Protein AF-A0A7S0ZNJ8-F1 (afdb_monomer_lite)

Foldseek 3Di:
DDDDDDDDDDDDPDDDPDDDDDDDDDDDPDDDDDDVPCPLVVQQADKDFPPDAGDPSFREWADDPDPDPGITGGGHQCVQQVGPPQQNHQDPVNRYRHHAPAPQAPGAPHNQAGPHGHPQWDQDPVVSHTHRPPPVVCVVVVVVVVVVVVVVVVVVVVVVPDDDPDPVVVVVVVVVVVVPQQFDPPDPPRHGDPPCVVVDDDDDDDVPVGPPPVVVVVVVVVVVVVVVVVVVVVVVVCCVVVVD

Organism: Noctiluca scintillans (NCBI:txid2966)

Radius of gyration: 33.63 Å; chains: 1; bounding box: 65×49×94 Å

Sequence (244 aa):
MQHRFGCTLLTVLVCPARGLPAVEGLHLVLPSPPIEGGHYDALCRTQVDAGTTCPESCPFLRPVEGDEPCKFRCGAREECHNGSYGYQVPDHKHSRCKKCKIEGCVECRHDNVCLRCEETLHWNADANECQFGNLTWWYPVYAALILGGTLVGLWYCGLQCRPTTNAEVLHNAMVHRLRMKLRNHIRNGHEWYPLTFLCWPFQDESRILIGGPGMLLHFKFQVAALIWTVCAVAGWTLVTTFGA

pLDDT: mean 79.71, std 19.15, range [30.92, 98.06]

Secondary structure (DSSP, 8-state):
-------------PPP-PPPP--------PPPPP-TTTHHHHHTTSEEETTPPPPTTSBEEEEPSSS-TTEEEEE-HHHHHT-GGG--EEETTTTEEE--SSTTEEEEEETTEEEEE-TTEEEETTTTEEEETTGGGHHHHHHHHHHHHHHHHHHHHHHHT---S-HHHHHHHHHHHHHHS-B-SSSTT-PBPPGGGGG---S-S----TTHHHHHHHHHHHHHHHHHHHHHHHHHHHHHHH--

Structure (mmCIF, N/CA/C/O backbone):
data_AF-A0A7S0ZNJ8-F1
#
_entry.id   AF-A0A7S0ZNJ8-F1
#
loop_
_atom_site.group_PDB
_atom_site.id
_atom_site.type_symbol
_atom_site.label_atom_id
_atom_site.label_alt_id
_atom_site.label_comp_id
_atom_site.label_asym_id
_atom_site.label_entity_id
_atom_site.label_seq_id
_atom_site.pdbx_PDB_ins_code
_atom_site.Cartn_x
_atom_site.Cartn_y
_atom_site.Cartn_z
_atom_site.occupancy
_atom_site.B_iso_or_equiv
_atom_site.auth_seq_id
_atom_site.auth_comp_id
_atom_site.auth_asym_id
_atom_site.auth_atom_id
_atom_site.pdbx_PDB_model_num
ATOM 1 N N . MET A 1 1 ? 5.807 -12.986 28.722 1.00 38.47 1 MET A N 1
ATOM 2 C CA . MET A 1 1 ? 5.841 -13.935 27.589 1.00 38.47 1 MET A CA 1
ATOM 3 C C . MET A 1 1 ? 6.204 -13.150 26.341 1.00 38.47 1 MET A C 1
ATOM 5 O O . MET A 1 1 ? 5.457 -12.267 25.948 1.00 38.47 1 MET A O 1
ATOM 9 N N . GLN A 1 2 ? 7.418 -13.370 25.838 1.00 36.25 2 GLN A N 1
ATOM 10 C CA . GLN A 1 2 ? 8.002 -12.687 24.683 1.00 36.25 2 GLN A CA 1
ATOM 11 C C . GLN A 1 2 ? 7.482 -13.331 23.392 1.00 36.25 2 GLN A C 1
ATOM 13 O O . GLN A 1 2 ? 7.669 -14.529 23.204 1.00 36.25 2 GLN A O 1
ATOM 18 N N . HIS A 1 3 ? 6.891 -12.548 22.492 1.00 34.62 3 HIS A N 1
ATOM 19 C CA . HIS A 1 3 ? 6.633 -12.980 21.119 1.00 34.62 3 HIS A CA 1
ATOM 20 C C . HIS A 1 3 ? 7.627 -12.290 20.186 1.00 34.62 3 HIS A C 1
ATOM 22 O O . HIS A 1 3 ? 7.506 -11.105 19.888 1.00 34.62 3 HIS A O 1
ATOM 28 N N . ARG A 1 4 ? 8.635 -13.051 19.745 1.00 36.78 4 ARG A N 1
ATOM 29 C CA . ARG A 1 4 ? 9.412 -12.747 18.542 1.00 36.78 4 ARG A CA 1
ATOM 30 C C . ARG A 1 4 ? 8.597 -13.237 17.346 1.00 36.78 4 ARG A C 1
ATOM 32 O O . ARG A 1 4 ? 8.361 -14.435 17.231 1.00 36.78 4 ARG A O 1
ATOM 39 N N . PHE A 1 5 ? 8.190 -12.328 16.468 1.00 36.28 5 PHE A N 1
ATOM 40 C CA . PHE A 1 5 ? 7.760 -12.670 15.117 1.00 36.28 5 PHE A CA 1
ATOM 41 C C . PHE A 1 5 ? 8.953 -12.470 14.189 1.00 36.28 5 PHE A C 1
ATOM 43 O O . PHE A 1 5 ? 9.445 -11.358 14.027 1.00 36.28 5 PHE A O 1
ATOM 50 N N . GLY A 1 6 ? 9.437 -13.567 13.619 1.00 38.16 6 GLY A N 1
ATOM 51 C CA . GLY A 1 6 ? 10.405 -13.560 12.537 1.00 38.16 6 GLY A CA 1
ATOM 52 C C . GLY A 1 6 ? 10.004 -14.633 11.539 1.00 38.16 6 GLY A C 1
ATOM 53 O O . GLY A 1 6 ? 9.982 -15.804 11.900 1.00 38.16 6 GLY A O 1
ATOM 54 N N . CYS A 1 7 ? 9.653 -14.216 10.325 1.00 30.92 7 CYS A N 1
ATOM 55 C CA . CYS A 1 7 ? 9.740 -14.996 9.091 1.00 30.92 7 CYS A CA 1
ATOM 56 C C . CYS A 1 7 ? 9.374 -14.067 7.929 1.00 30.92 7 CYS A C 1
ATOM 58 O O . CYS A 1 7 ? 8.215 -13.971 7.537 1.00 30.92 7 CYS A O 1
ATOM 60 N N . THR A 1 8 ? 10.373 -13.373 7.389 1.00 39.81 8 THR A N 1
ATOM 61 C CA . THR A 1 8 ? 10.279 -12.759 6.063 1.00 39.81 8 THR A CA 1
ATOM 62 C C . THR A 1 8 ? 11.085 -13.653 5.133 1.00 39.81 8 THR A C 1
ATOM 64 O O . THR A 1 8 ? 12.314 -13.668 5.184 1.00 39.81 8 THR A O 1
ATOM 67 N N . LEU A 1 9 ? 10.384 -14.477 4.355 1.00 37.72 9 LEU A N 1
ATOM 68 C CA . LEU A 1 9 ? 10.977 -15.311 3.316 1.00 37.72 9 LEU A CA 1
ATOM 69 C C . LEU A 1 9 ? 11.371 -14.385 2.156 1.00 37.72 9 LEU A C 1
ATOM 71 O O . LEU A 1 9 ? 10.510 -13.862 1.452 1.00 37.72 9 LEU A O 1
ATOM 75 N N . LEU A 1 10 ? 12.670 -14.137 1.994 1.00 36.56 10 LEU A N 1
ATOM 76 C CA . LEU A 1 10 ? 13.216 -13.413 0.852 1.00 36.56 10 LEU A CA 1
ATOM 77 C C . LEU A 1 10 ? 13.445 -14.425 -0.279 1.00 36.56 10 LEU A C 1
ATOM 79 O O . LEU A 1 10 ? 14.428 -15.166 -0.277 1.00 36.56 10 LEU A O 1
ATOM 83 N N . THR A 1 11 ? 12.515 -14.503 -1.227 1.00 38.19 11 THR A N 1
ATOM 84 C CA . THR A 1 11 ? 12.644 -15.370 -2.403 1.00 38.19 11 THR A CA 1
ATOM 85 C C . THR A 1 11 ? 13.586 -14.709 -3.410 1.00 38.19 11 THR A C 1
ATOM 87 O O . THR A 1 11 ? 13.171 -13.906 -4.242 1.00 38.19 11 THR A O 1
ATOM 90 N N . VAL A 1 12 ? 14.879 -15.020 -3.324 1.00 40.66 12 VAL A N 1
ATOM 91 C CA . VAL A 1 12 ? 15.858 -14.679 -4.363 1.00 40.66 12 VAL A CA 1
ATOM 92 C C . VAL A 1 12 ? 15.660 -15.653 -5.525 1.00 40.66 12 VAL A C 1
ATOM 94 O O . VAL A 1 12 ? 15.923 -16.847 -5.392 1.00 40.66 12 VAL A O 1
ATOM 97 N N . LEU A 1 13 ? 15.188 -15.154 -6.668 1.00 38.47 13 LEU A N 1
ATOM 98 C CA . LEU A 1 13 ? 15.164 -15.899 -7.929 1.00 38.47 13 LEU A CA 1
ATOM 99 C C . LEU A 1 13 ? 16.603 -16.085 -8.428 1.00 38.47 13 LEU A C 1
ATOM 101 O O . LEU A 1 13 ? 17.149 -15.255 -9.153 1.00 38.47 13 LEU A O 1
ATOM 105 N N . VAL A 1 14 ? 17.232 -17.178 -8.004 1.00 43.41 14 VAL A N 1
ATOM 106 C CA . VAL A 1 14 ? 18.487 -17.674 -8.574 1.00 43.41 14 VAL A CA 1
ATOM 107 C C . VAL A 1 14 ? 18.134 -18.474 -9.823 1.00 43.41 14 VAL A C 1
ATOM 109 O O . VAL A 1 14 ? 17.451 -19.493 -9.739 1.00 43.41 14 VAL A O 1
ATOM 112 N N . CYS A 1 15 ? 18.584 -18.012 -10.990 1.00 42.81 15 CYS A N 1
ATOM 113 C CA . CYS A 1 15 ? 18.464 -18.776 -12.226 1.00 42.81 15 CYS A CA 1
ATOM 114 C C . CYS A 1 15 ? 19.391 -20.003 -12.120 1.00 42.81 15 CYS A C 1
ATOM 116 O O . CYS A 1 15 ? 20.596 -19.819 -11.921 1.00 42.81 15 CYS A O 1
ATOM 118 N N . PRO A 1 16 ? 18.884 -21.246 -12.199 1.00 44.38 16 PRO A N 1
ATOM 119 C CA . PRO A 1 16 ? 19.744 -22.415 -12.160 1.00 44.38 16 PRO A CA 1
ATOM 120 C C . PRO A 1 16 ? 20.579 -22.441 -13.441 1.00 44.38 16 PRO A C 1
ATOM 122 O O . PRO A 1 16 ? 20.036 -22.530 -14.542 1.00 44.38 16 PRO A O 1
ATOM 125 N N . ALA A 1 17 ? 21.902 -22.379 -13.297 1.00 44.50 17 ALA A N 1
ATOM 126 C CA . ALA A 1 17 ? 22.835 -22.683 -14.372 1.00 44.50 17 ALA A CA 1
ATOM 127 C C . ALA A 1 17 ? 22.648 -24.158 -14.773 1.00 44.50 17 ALA A C 1
ATOM 129 O O . ALA A 1 17 ? 23.269 -25.058 -14.208 1.00 44.50 17 ALA A O 1
ATOM 130 N N . ARG A 1 18 ? 21.723 -24.427 -15.699 1.00 42.72 18 ARG A N 1
ATOM 131 C CA . ARG A 1 18 ? 21.595 -25.742 -16.329 1.00 42.72 18 ARG A CA 1
ATOM 132 C C . ARG A 1 18 ? 22.797 -25.930 -17.242 1.00 42.72 18 ARG A C 1
ATOM 134 O O . ARG A 1 18 ? 22.998 -25.153 -18.171 1.00 42.72 18 ARG A O 1
ATOM 141 N N . GLY A 1 19 ? 23.588 -26.959 -16.945 1.00 48.44 19 GLY A N 1
ATOM 142 C CA . GLY A 1 19 ? 24.640 -27.444 -17.826 1.00 48.44 19 GLY A CA 1
ATOM 143 C C . GLY A 1 19 ? 24.075 -27.697 -19.220 1.00 48.44 19 GLY A C 1
ATOM 144 O O . GLY A 1 19 ? 23.079 -28.402 -19.376 1.00 48.44 19 GLY A O 1
ATOM 145 N N . LEU A 1 20 ? 24.708 -27.063 -20.203 1.00 45.59 20 LEU A N 1
ATOM 146 C CA . LEU A 1 20 ? 24.448 -27.224 -21.625 1.00 45.59 20 LEU A CA 1
ATOM 147 C C . LEU A 1 20 ? 24.654 -28.696 -22.022 1.00 45.59 20 LEU A C 1
ATOM 149 O O . LEU A 1 20 ? 25.767 -29.202 -21.857 1.00 45.59 20 LEU A O 1
ATOM 153 N N . PRO A 1 21 ? 23.647 -29.397 -22.570 1.00 46.69 21 PRO A N 1
ATOM 154 C CA . PRO A 1 21 ? 23.928 -30.537 -23.423 1.00 46.69 21 PRO A CA 1
ATOM 155 C C . PRO A 1 21 ? 24.572 -30.021 -24.716 1.00 46.69 21 PRO A C 1
ATOM 157 O O . PRO A 1 21 ? 24.103 -29.054 -25.315 1.00 46.69 21 PRO A O 1
ATOM 160 N N . ALA A 1 22 ? 25.662 -30.660 -25.139 1.00 48.19 22 ALA A N 1
ATOM 161 C CA . ALA A 1 22 ? 26.231 -30.463 -26.463 1.00 48.19 22 ALA A CA 1
ATOM 162 C C . ALA A 1 22 ? 25.183 -30.870 -27.511 1.00 48.19 22 ALA A C 1
ATOM 164 O O . ALA A 1 22 ? 24.829 -32.043 -27.611 1.00 48.19 22 ALA A O 1
ATOM 165 N N . VAL A 1 23 ? 24.655 -29.894 -28.251 1.00 45.16 23 VAL A N 1
ATOM 166 C CA . VAL A 1 23 ? 23.758 -30.132 -29.385 1.00 45.16 23 VAL A CA 1
ATOM 167 C C . VAL A 1 23 ? 24.582 -30.007 -30.662 1.00 45.16 23 VAL A C 1
ATOM 169 O O . VAL A 1 23 ? 24.842 -28.912 -31.154 1.00 45.16 23 VAL A O 1
ATOM 172 N N . GLU A 1 24 ? 25.006 -31.156 -31.186 1.00 48.16 24 GLU A N 1
ATOM 173 C CA . GLU A 1 24 ? 25.314 -31.327 -32.605 1.00 48.16 24 GLU A CA 1
ATOM 174 C C . GLU A 1 24 ? 23.988 -31.326 -33.378 1.00 48.16 24 GLU A C 1
ATOM 176 O O . GLU A 1 24 ? 23.120 -32.163 -33.137 1.00 48.16 24 GLU A O 1
ATOM 181 N N . GLY A 1 25 ? 23.798 -30.367 -34.285 1.00 42.81 25 GLY A N 1
ATOM 182 C CA . GLY A 1 25 ? 22.558 -30.275 -35.062 1.00 42.81 25 GLY A CA 1
ATOM 183 C C . GLY A 1 25 ? 22.376 -28.940 -35.768 1.00 42.81 25 GLY A C 1
ATOM 184 O O . GLY A 1 25 ? 21.401 -28.231 -35.541 1.00 42.81 25 GLY A O 1
ATOM 185 N N . LEU A 1 26 ? 23.344 -28.583 -36.607 1.00 43.94 26 LEU A N 1
ATOM 186 C CA . LEU A 1 26 ? 23.339 -27.396 -37.453 1.00 43.94 26 LEU A CA 1
ATOM 187 C C . LEU A 1 26 ? 22.275 -27.532 -38.565 1.00 43.94 26 LEU A C 1
ATOM 189 O O . LEU A 1 26 ? 22.527 -28.170 -39.584 1.00 43.94 26 LEU A O 1
ATOM 193 N N . HIS A 1 27 ? 21.107 -26.902 -38.410 1.00 43.09 27 HIS A N 1
ATOM 194 C CA . HIS A 1 27 ? 20.223 -26.597 -39.541 1.00 43.09 27 HIS A CA 1
ATOM 195 C C . HIS A 1 27 ? 20.489 -25.165 -40.019 1.00 43.09 27 HIS A C 1
ATOM 197 O O . HIS A 1 27 ? 19.941 -24.194 -39.502 1.00 43.09 27 HIS A O 1
ATOM 203 N N . LEU A 1 28 ? 21.365 -25.054 -41.019 1.00 38.06 28 LEU A N 1
ATOM 204 C CA . LEU A 1 28 ? 21.586 -23.842 -41.805 1.00 38.06 28 LEU A CA 1
ATOM 205 C C . LEU A 1 28 ? 20.319 -23.524 -42.611 1.00 38.06 28 LEU A C 1
ATOM 207 O O . LEU A 1 28 ? 20.069 -24.118 -43.659 1.00 38.06 28 LEU A O 1
ATOM 211 N N . VAL A 1 29 ? 19.525 -22.570 -42.129 1.00 54.00 29 VAL A N 1
ATOM 212 C CA . VAL A 1 29 ? 18.560 -21.853 -42.967 1.00 54.00 29 VAL A CA 1
ATOM 213 C C . VAL A 1 29 ? 19.355 -20.829 -43.775 1.00 54.00 29 VAL A C 1
ATOM 215 O O . VAL A 1 29 ? 19.955 -19.913 -43.215 1.00 54.00 29 VAL A O 1
ATOM 218 N N . LEU A 1 30 ? 19.410 -21.025 -45.092 1.00 48.91 30 LEU A N 1
ATOM 219 C CA . LEU A 1 30 ? 20.070 -20.114 -46.024 1.00 48.91 30 LEU A CA 1
ATOM 220 C C . LEU A 1 30 ? 19.342 -18.756 -46.052 1.00 48.91 30 LEU A C 1
ATOM 222 O O . LEU A 1 30 ? 18.120 -18.738 -46.221 1.00 48.91 30 LEU A O 1
ATOM 226 N N . PRO A 1 31 ? 20.056 -17.623 -45.930 1.00 52.41 31 PRO A N 1
ATOM 227 C CA . PRO A 1 31 ? 19.460 -16.306 -46.094 1.00 52.41 31 PRO A CA 1
ATOM 228 C C . PRO A 1 31 ? 19.181 -15.994 -47.574 1.00 52.41 31 PRO A C 1
ATOM 230 O O . PRO A 1 31 ? 19.972 -16.302 -48.465 1.00 52.41 31 PRO A O 1
ATOM 233 N N . SER A 1 32 ? 18.039 -15.352 -47.814 1.00 58.09 32 SER A N 1
ATOM 234 C CA . SER A 1 32 ? 17.651 -14.692 -49.067 1.00 58.09 32 SER A CA 1
ATOM 235 C C . SER A 1 32 ? 18.607 -13.538 -49.438 1.00 58.09 32 SER A C 1
ATOM 237 O O . SER A 1 32 ? 19.259 -12.990 -48.546 1.00 58.09 32 SER A O 1
ATOM 239 N N . PRO A 1 33 ? 18.689 -13.141 -50.727 1.00 51.28 33 PRO A N 1
ATOM 240 C CA . PRO A 1 33 ? 19.690 -12.192 -51.230 1.00 51.28 33 PRO A CA 1
ATOM 241 C C . PRO A 1 33 ? 19.595 -10.779 -50.613 1.00 51.28 33 PRO A C 1
ATOM 243 O O . PRO A 1 33 ? 18.526 -10.376 -50.147 1.00 51.28 33 PRO A O 1
ATOM 246 N N . PRO A 1 34 ? 20.708 -10.016 -50.621 1.00 46.16 34 PRO A N 1
ATOM 247 C CA . PRO A 1 34 ? 20.842 -8.768 -49.881 1.00 46.16 34 PRO A CA 1
ATOM 248 C C . PRO A 1 34 ? 20.162 -7.598 -50.600 1.00 46.16 34 PRO A C 1
ATOM 250 O O . PRO A 1 34 ? 20.427 -7.319 -51.766 1.00 46.16 34 PRO A O 1
ATOM 253 N N . ILE A 1 35 ? 19.327 -6.873 -49.858 1.00 49.62 35 ILE A N 1
ATOM 254 C CA . ILE A 1 35 ? 18.945 -5.496 -50.173 1.00 49.62 35 ILE A CA 1
ATOM 255 C C . ILE A 1 35 ? 19.998 -4.616 -49.491 1.00 49.62 35 ILE A C 1
ATOM 257 O O . ILE A 1 35 ? 20.054 -4.548 -48.258 1.00 49.62 35 ILE A O 1
ATOM 261 N N . GLU A 1 36 ? 20.885 -4.013 -50.283 1.00 49.12 36 GLU A N 1
ATOM 262 C CA . GLU A 1 36 ? 21.932 -3.102 -49.809 1.00 49.12 36 GLU A CA 1
ATOM 263 C C . GLU A 1 36 ? 21.283 -1.918 -49.073 1.00 49.12 36 GLU A C 1
ATOM 265 O O . GLU A 1 36 ? 20.568 -1.110 -49.658 1.00 49.12 36 GLU A O 1
ATOM 270 N N . GLY A 1 37 ? 21.468 -1.884 -47.751 1.00 51.22 37 GLY A N 1
ATOM 271 C CA . GLY A 1 37 ? 20.834 -0.936 -46.827 1.00 51.22 37 GLY A CA 1
ATOM 272 C C . GLY A 1 37 ? 19.974 -1.586 -45.734 1.00 51.22 37 GLY A C 1
ATOM 273 O O . GLY A 1 37 ? 19.748 -0.958 -44.708 1.00 51.22 37 GLY A O 1
ATOM 274 N N . GLY A 1 38 ? 19.550 -2.848 -45.901 1.00 54.16 38 GLY A N 1
ATOM 275 C CA . GLY A 1 38 ? 18.671 -3.563 -44.955 1.00 54.16 38 GLY A CA 1
ATOM 276 C C . GLY A 1 38 ? 19.321 -4.715 -44.175 1.00 54.16 38 GLY A C 1
ATOM 277 O O . GLY A 1 38 ? 18.666 -5.340 -43.343 1.00 54.16 38 GLY A O 1
ATOM 278 N N . HIS A 1 39 ? 20.595 -5.035 -44.433 1.00 55.94 39 HIS A N 1
ATOM 279 C CA . HIS A 1 39 ? 21.224 -6.231 -43.858 1.00 55.94 39 HIS A CA 1
ATOM 280 C C . HIS A 1 39 ? 21.590 -6.079 -42.370 1.00 55.94 39 HIS A C 1
ATOM 282 O O . HIS A 1 39 ? 21.422 -7.025 -41.600 1.00 55.94 39 HIS A O 1
ATOM 288 N N . TYR A 1 40 ? 22.024 -4.888 -41.945 1.00 57.84 40 TYR A N 1
ATOM 289 C CA . TYR A 1 40 ? 22.420 -4.625 -40.555 1.00 57.84 40 TYR A CA 1
ATOM 290 C C . TYR A 1 40 ? 21.224 -4.638 -39.591 1.00 57.84 40 TYR A C 1
ATOM 292 O O . TYR A 1 40 ? 21.329 -5.163 -38.484 1.00 57.84 40 TYR A O 1
ATOM 300 N N . ASP A 1 41 ? 20.059 -4.175 -40.045 1.00 67.00 41 ASP A N 1
ATOM 301 C CA . ASP A 1 41 ? 18.823 -4.181 -39.254 1.00 67.00 41 ASP A CA 1
ATOM 302 C C . ASP A 1 41 ? 18.295 -5.595 -38.983 1.00 67.00 41 ASP A C 1
ATOM 304 O O . ASP A 1 41 ? 17.676 -5.839 -37.945 1.00 67.00 41 ASP A O 1
ATOM 308 N N . ALA A 1 42 ? 18.536 -6.542 -39.895 1.00 72.06 42 ALA A N 1
ATOM 309 C CA . ALA A 1 42 ? 18.083 -7.921 -39.738 1.00 72.06 42 ALA A CA 1
ATOM 310 C C . ALA A 1 42 ? 18.860 -8.657 -38.631 1.00 72.06 42 ALA A C 1
ATOM 312 O O . ALA A 1 42 ? 18.250 -9.346 -37.814 1.00 72.06 42 ALA A O 1
ATOM 313 N N . LEU A 1 43 ? 20.182 -8.455 -38.554 1.00 77.62 43 LEU A N 1
ATOM 314 C CA . LEU A 1 43 ? 21.051 -9.036 -37.518 1.00 77.62 43 LEU A CA 1
ATOM 315 C C . LEU A 1 43 ? 20.717 -8.518 -36.116 1.00 77.62 43 LEU A C 1
ATOM 317 O O . LEU A 1 43 ? 20.768 -9.264 -35.144 1.00 77.62 43 LEU A O 1
ATOM 321 N N . CYS A 1 44 ? 20.318 -7.255 -36.001 1.00 80.38 44 CYS A N 1
ATOM 322 C CA . CYS A 1 44 ? 19.957 -6.669 -34.713 1.00 80.38 44 CYS A CA 1
ATOM 323 C C . CYS A 1 44 ? 18.564 -7.087 -34.231 1.00 80.38 44 CYS A C 1
ATOM 325 O O . CYS A 1 44 ? 18.215 -6.847 -33.083 1.00 80.38 44 CYS A O 1
ATOM 327 N N . ARG A 1 45 ? 17.746 -7.743 -35.061 1.00 80.31 45 ARG A N 1
ATOM 328 C CA . ARG A 1 45 ? 16.403 -8.190 -34.655 1.00 80.31 45 ARG A CA 1
ATOM 329 C C . ARG A 1 45 ? 16.334 -9.650 -34.223 1.00 80.31 45 ARG A C 1
ATOM 331 O O . ARG A 1 45 ? 15.296 -10.056 -33.699 1.00 80.31 45 ARG A O 1
ATOM 338 N N . THR A 1 46 ? 17.397 -10.428 -34.406 1.00 84.94 46 THR A N 1
ATOM 339 C CA . THR A 1 46 ? 17.396 -11.850 -34.049 1.00 84.94 46 THR A CA 1
ATOM 340 C C . THR A 1 46 ? 17.401 -12.049 -32.536 1.00 84.94 46 THR A C 1
ATOM 342 O O . THR A 1 46 ? 18.112 -11.354 -31.806 1.00 84.94 46 THR A O 1
ATOM 345 N N . GLN A 1 47 ? 16.604 -13.011 -32.069 1.00 88.00 47 GLN A N 1
ATOM 346 C CA . GLN A 1 47 ? 16.621 -13.444 -30.676 1.00 88.00 47 GLN A CA 1
ATOM 347 C C . GLN A 1 47 ? 17.887 -14.265 -30.407 1.00 88.00 47 GLN A C 1
ATOM 349 O O . GLN A 1 47 ? 18.274 -15.093 -31.229 1.00 88.00 47 GLN A O 1
ATOM 354 N N . VAL A 1 48 ? 18.519 -14.027 -29.264 1.00 90.75 48 VAL A N 1
ATOM 355 C CA . VAL A 1 48 ? 19.751 -14.679 -28.821 1.00 90.75 48 VAL A CA 1
ATOM 356 C C . VAL A 1 48 ? 19.604 -15.162 -27.380 1.00 90.75 48 VAL A C 1
ATOM 358 O O . VAL A 1 48 ? 18.888 -14.559 -26.571 1.00 90.75 48 VAL A O 1
ATOM 361 N N . ASP A 1 49 ? 20.309 -16.243 -27.057 1.00 88.69 49 ASP A N 1
ATOM 362 C CA . ASP A 1 49 ? 20.352 -16.801 -25.709 1.00 88.69 49 ASP A CA 1
ATOM 363 C C . ASP A 1 49 ? 21.288 -16.002 -24.792 1.00 88.69 49 ASP A C 1
ATOM 365 O O . ASP A 1 49 ? 22.219 -15.313 -25.236 1.00 88.69 49 ASP A O 1
ATOM 369 N N . ALA A 1 50 ? 21.057 -16.125 -23.481 1.00 84.62 50 ALA A N 1
ATOM 370 C CA . ALA A 1 50 ? 21.892 -15.514 -22.452 1.00 84.62 50 ALA A CA 1
ATOM 371 C C . ALA A 1 50 ? 23.376 -15.897 -22.628 1.00 84.62 50 ALA A C 1
ATOM 373 O O . ALA A 1 50 ? 23.719 -17.074 -22.666 1.00 84.62 50 ALA A O 1
ATOM 374 N N . GLY A 1 51 ? 24.264 -14.899 -22.677 1.00 84.31 51 GLY A N 1
ATOM 375 C CA . GLY A 1 51 ? 25.715 -15.105 -22.799 1.00 84.31 51 GLY A CA 1
ATOM 376 C C . GLY A 1 51 ? 26.267 -15.000 -24.223 1.00 84.31 51 GLY A C 1
ATOM 377 O O . GLY A 1 51 ? 27.484 -14.994 -24.391 1.00 84.31 51 GLY A O 1
ATOM 378 N N . THR A 1 52 ? 25.406 -14.850 -25.232 1.00 89.56 52 THR A N 1
ATOM 379 C CA . THR A 1 52 ? 25.835 -14.588 -26.614 1.00 89.56 52 THR A CA 1
ATOM 380 C C . THR A 1 52 ? 26.323 -13.144 -26.762 1.00 89.56 52 THR A C 1
ATOM 382 O O . THR A 1 52 ? 25.689 -12.213 -26.263 1.00 89.56 52 THR A O 1
ATOM 385 N N . THR A 1 53 ? 27.448 -12.936 -27.450 1.00 92.62 53 THR A N 1
ATOM 386 C CA . THR A 1 53 ? 27.967 -11.596 -27.763 1.00 92.62 53 THR A CA 1
ATOM 387 C C . THR A 1 53 ? 27.285 -11.041 -29.013 1.00 92.62 53 THR A C 1
ATOM 389 O O . THR A 1 53 ? 27.258 -11.698 -30.051 1.00 92.62 53 THR A O 1
ATOM 392 N N . CYS A 1 54 ? 26.739 -9.830 -28.915 1.00 93.31 54 CYS A N 1
ATOM 393 C CA . CYS A 1 54 ? 26.118 -9.134 -30.039 1.00 93.31 54 CYS A CA 1
ATOM 394 C C . CYS A 1 54 ? 27.164 -8.535 -31.005 1.00 93.31 54 CYS A C 1
ATOM 396 O O . CYS A 1 54 ? 28.272 -8.208 -30.572 1.00 93.31 54 CYS A O 1
ATOM 398 N N . PRO A 1 55 ? 26.830 -8.361 -32.299 1.00 93.19 55 PRO A N 1
ATOM 399 C CA . PRO A 1 55 ? 27.727 -7.745 -33.278 1.00 93.19 55 PRO A CA 1
ATOM 400 C C . PRO A 1 55 ? 27.956 -6.252 -32.989 1.00 93.19 55 PRO A C 1
ATOM 402 O O . PRO A 1 55 ? 27.134 -5.596 -32.348 1.00 93.19 55 PRO A O 1
ATOM 405 N N . GLU A 1 56 ? 29.049 -5.688 -33.515 1.00 91.81 56 GLU A N 1
ATOM 406 C CA . GLU A 1 56 ? 29.454 -4.293 -33.252 1.00 91.81 56 GLU A CA 1
ATOM 407 C C . GLU A 1 56 ? 28.420 -3.243 -33.688 1.00 91.81 56 GLU A C 1
ATOM 409 O O . GLU A 1 56 ? 28.360 -2.163 -33.105 1.00 91.81 56 GLU A O 1
ATOM 414 N N . SER A 1 57 ? 27.571 -3.557 -34.671 1.00 90.69 57 SER A N 1
ATOM 415 C CA . SER A 1 57 ? 26.501 -2.662 -35.128 1.00 90.69 57 SER A CA 1
ATOM 416 C C . SER A 1 57 ? 25.392 -2.460 -34.087 1.00 90.69 57 SER A C 1
ATOM 418 O O . SER A 1 57 ? 24.738 -1.420 -34.079 1.00 90.69 57 SER A O 1
ATOM 420 N N . CYS A 1 58 ? 25.173 -3.431 -33.199 1.00 93.44 58 CYS A N 1
ATOM 421 C CA . CYS A 1 58 ? 24.154 -3.389 -32.149 1.00 93.44 58 CYS A CA 1
ATOM 422 C C . CYS A 1 58 ? 24.645 -4.130 -30.905 1.00 93.44 58 CYS A C 1
ATOM 424 O O . CYS A 1 58 ? 24.172 -5.223 -30.594 1.00 93.44 58 CYS A O 1
ATOM 426 N N . PRO A 1 59 ? 25.607 -3.542 -30.179 1.00 95.12 59 PRO A N 1
ATOM 427 C CA . PRO A 1 59 ? 26.357 -4.268 -29.169 1.00 95.12 59 PRO A CA 1
ATOM 428 C C . PRO A 1 59 ? 25.546 -4.549 -27.899 1.00 95.12 59 PRO A C 1
ATOM 430 O O . PRO A 1 59 ? 26.014 -5.311 -27.065 1.00 95.12 59 PRO A O 1
ATOM 433 N N . PHE A 1 60 ? 24.357 -3.964 -27.709 1.00 95.06 60 PHE A N 1
ATOM 434 C CA . PHE A 1 60 ? 23.624 -4.069 -26.448 1.00 95.06 60 PHE A CA 1
ATOM 435 C C . PHE A 1 60 ? 22.597 -5.198 -26.451 1.00 95.06 60 PHE A C 1
ATOM 437 O O . PHE A 1 60 ? 21.719 -5.262 -27.303 1.00 95.06 60 PHE A O 1
ATOM 444 N N . LEU A 1 61 ? 22.662 -6.048 -25.430 1.00 93.88 61 LEU A N 1
ATOM 445 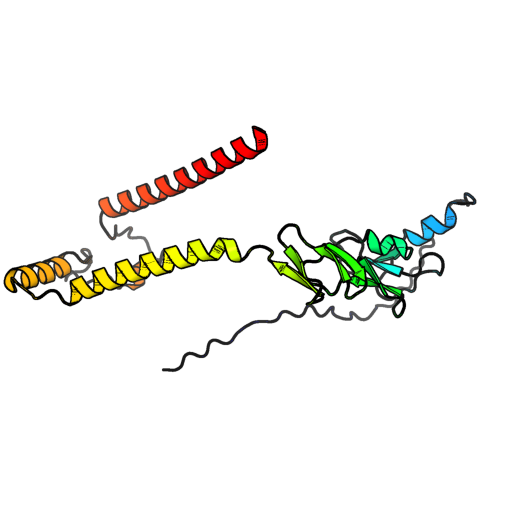C CA . LEU A 1 61 ? 21.678 -7.090 -25.158 1.00 93.88 61 LEU A CA 1
ATOM 446 C C . LEU A 1 61 ? 20.443 -6.524 -24.422 1.00 93.88 61 LEU A C 1
ATOM 448 O O . LEU A 1 61 ? 20.588 -5.929 -23.349 1.00 93.88 61 LEU A O 1
ATOM 452 N N . ARG A 1 62 ? 19.228 -6.746 -24.941 1.00 92.25 62 ARG A N 1
ATOM 453 C CA . ARG A 1 62 ? 17.952 -6.296 -24.347 1.00 92.25 62 ARG A CA 1
ATOM 454 C C . ARG A 1 62 ? 16.967 -7.462 -24.187 1.00 92.25 62 ARG A C 1
ATOM 456 O O . ARG A 1 62 ? 16.877 -8.277 -25.100 1.00 92.25 62 ARG A O 1
ATOM 463 N N . PRO A 1 63 ? 16.211 -7.573 -23.081 1.00 90.00 63 PRO A N 1
ATOM 464 C CA . PRO A 1 63 ? 15.162 -8.587 -22.972 1.00 90.00 63 PRO A CA 1
ATOM 465 C C . PRO A 1 63 ? 14.036 -8.333 -23.985 1.00 90.00 63 PRO A C 1
ATOM 467 O O . PRO A 1 63 ? 13.703 -7.182 -24.281 1.00 90.00 63 PRO A O 1
ATOM 470 N N . VAL A 1 64 ? 13.470 -9.409 -24.528 1.00 88.31 64 VAL A N 1
ATOM 471 C CA . VAL A 1 64 ? 12.310 -9.350 -25.431 1.00 88.31 64 VAL A CA 1
ATOM 472 C C . VAL A 1 64 ? 11.020 -9.329 -24.609 1.00 88.31 64 VAL A C 1
ATOM 474 O O . VAL A 1 64 ? 10.946 -9.971 -23.565 1.00 88.31 64 VAL A O 1
ATOM 477 N N . GLU A 1 65 ? 10.005 -8.591 -25.064 1.00 83.75 65 GLU A N 1
ATOM 478 C CA . GLU A 1 65 ? 8.656 -8.680 -24.494 1.00 83.75 65 GLU A CA 1
ATOM 479 C C . GLU A 1 65 ? 8.023 -10.031 -24.830 1.00 83.75 65 GLU A C 1
ATOM 481 O O . GLU A 1 65 ? 7.860 -10.368 -26.002 1.00 83.75 65 GLU A O 1
ATOM 486 N N . GLY A 1 66 ? 7.679 -10.808 -23.804 1.00 81.38 66 GLY A N 1
ATOM 487 C CA . GLY A 1 66 ? 7.031 -12.106 -23.955 1.00 81.38 66 GLY A CA 1
ATOM 488 C C . GLY A 1 66 ? 7.192 -13.004 -22.729 1.00 81.38 66 GLY A C 1
ATOM 489 O O . GLY A 1 66 ? 7.964 -12.708 -21.818 1.00 81.38 66 GLY A O 1
ATOM 490 N N . ASP A 1 67 ? 6.466 -14.122 -22.738 1.00 64.69 67 ASP A N 1
ATOM 491 C CA . ASP A 1 67 ? 6.420 -15.096 -21.636 1.00 64.69 67 ASP A CA 1
ATOM 492 C C . ASP A 1 67 ? 7.635 -16.033 -21.580 1.00 64.69 67 ASP A C 1
ATOM 494 O O . ASP A 1 67 ? 7.728 -16.874 -20.689 1.00 64.69 67 ASP A O 1
ATOM 498 N N . GLU A 1 68 ? 8.576 -15.920 -22.521 1.00 80.94 68 GLU A N 1
ATOM 499 C CA . GLU A 1 68 ? 9.767 -16.764 -22.550 1.00 80.94 68 GLU A CA 1
ATOM 500 C C . GLU A 1 68 ? 10.895 -16.117 -21.733 1.00 80.94 68 GLU A C 1
ATOM 502 O O . GLU A 1 68 ? 11.565 -15.193 -22.215 1.00 80.94 68 GLU A O 1
ATOM 507 N N . PRO A 1 69 ? 11.149 -16.581 -20.492 1.00 79.38 69 PRO A N 1
ATOM 508 C CA . PRO A 1 69 ? 12.283 -16.093 -19.729 1.00 79.38 69 PRO A CA 1
ATOM 509 C C . PRO A 1 69 ? 13.580 -16.390 -20.488 1.00 79.38 69 PRO A C 1
ATOM 511 O O . PRO A 1 69 ? 13.707 -17.407 -21.165 1.00 79.38 69 PRO A O 1
ATOM 514 N N . CYS A 1 70 ? 14.568 -15.508 -20.329 1.00 83.88 70 CYS A N 1
ATOM 515 C CA . CYS A 1 70 ? 15.920 -15.660 -20.881 1.00 83.88 70 CYS A CA 1
ATOM 516 C C . CYS A 1 70 ? 16.070 -15.487 -22.401 1.00 83.88 70 CYS A C 1
ATOM 518 O O . CYS A 1 70 ? 17.160 -15.757 -22.907 1.00 83.88 70 CYS A O 1
ATOM 520 N N . LYS A 1 71 ? 15.062 -14.969 -23.113 1.00 89.81 71 LYS A N 1
ATOM 521 C CA . LYS A 1 71 ? 15.245 -14.520 -24.499 1.00 89.81 71 LYS A CA 1
ATOM 522 C C . LYS A 1 71 ? 15.638 -13.053 -24.579 1.00 89.81 71 LYS A C 1
ATOM 524 O O . LYS A 1 71 ? 14.978 -12.169 -24.026 1.00 89.81 71 LYS A O 1
ATOM 529 N N . PHE A 1 72 ? 16.716 -12.799 -25.309 1.00 92.00 72 PHE A N 1
ATOM 530 C CA . PHE A 1 72 ? 17.248 -11.464 -25.517 1.00 92.00 72 PHE A CA 1
ATOM 531 C C . PHE A 1 72 ? 17.301 -11.127 -27.002 1.00 92.00 72 PHE A C 1
ATOM 533 O O . PHE A 1 72 ? 17.252 -12.004 -27.855 1.00 92.00 72 PHE A O 1
ATOM 540 N N . ARG A 1 73 ? 17.404 -9.845 -27.319 1.00 93.00 73 ARG A N 1
ATOM 541 C CA . ARG A 1 73 ? 17.632 -9.325 -28.663 1.00 93.00 73 ARG A CA 1
ATOM 542 C C . ARG A 1 73 ? 18.783 -8.339 -28.595 1.00 93.00 73 ARG A C 1
ATOM 544 O O . ARG A 1 73 ? 18.881 -7.579 -27.630 1.00 93.00 73 ARG A O 1
ATOM 551 N N . CYS A 1 74 ? 19.640 -8.352 -29.604 1.00 93.81 74 CYS A N 1
ATOM 552 C CA . CYS A 1 74 ? 20.638 -7.304 -29.762 1.00 93.81 74 CYS A CA 1
ATOM 553 C C . CYS A 1 74 ? 19.947 -5.976 -30.124 1.00 93.81 74 CYS A C 1
ATOM 555 O O . CYS A 1 74 ? 18.815 -5.953 -30.603 1.00 93.81 74 CYS A O 1
ATOM 557 N N . GLY A 1 75 ? 20.580 -4.851 -29.835 1.00 92.75 75 GLY A N 1
ATOM 558 C CA . GLY A 1 75 ? 20.009 -3.535 -30.091 1.00 92.75 75 GLY A CA 1
ATOM 559 C C . GLY A 1 75 ? 21.079 -2.459 -30.096 1.00 92.75 75 GLY A C 1
ATOM 560 O O . GLY A 1 75 ? 22.155 -2.608 -29.502 1.00 92.75 75 GLY A O 1
ATOM 561 N N . ALA A 1 76 ? 20.802 -1.370 -30.805 1.00 92.75 76 ALA A N 1
ATOM 562 C CA . ALA A 1 76 ? 21.632 -0.179 -30.724 1.00 92.75 76 ALA A CA 1
ATOM 563 C C . ALA A 1 76 ? 21.518 0.471 -29.334 1.00 92.75 76 ALA A C 1
ATOM 565 O O . ALA A 1 76 ? 20.570 0.233 -28.584 1.00 92.75 76 ALA A O 1
ATOM 566 N N . ARG A 1 77 ? 22.473 1.347 -29.002 1.00 91.62 77 ARG A N 1
ATOM 567 C CA . ARG A 1 77 ? 22.480 2.100 -27.735 1.00 91.62 77 ARG A CA 1
ATOM 568 C C . ARG A 1 77 ? 21.154 2.820 -27.483 1.00 91.62 77 ARG A C 1
ATOM 570 O O . ARG A 1 77 ? 20.614 2.757 -26.383 1.00 91.62 77 ARG A O 1
ATOM 577 N N . GLU A 1 78 ? 20.635 3.466 -28.521 1.00 90.31 78 GLU A N 1
ATOM 578 C CA . GLU A 1 78 ? 19.416 4.269 -28.443 1.00 90.31 78 GLU A CA 1
ATOM 579 C C . GLU A 1 78 ? 18.157 3.410 -28.242 1.00 90.31 78 GLU A C 1
ATOM 581 O O . GLU A 1 78 ? 17.171 3.866 -27.670 1.00 90.31 78 GLU A O 1
ATOM 586 N N . GLU A 1 79 ? 18.196 2.128 -28.624 1.00 89.88 79 GLU A N 1
ATOM 587 C CA . GLU A 1 79 ? 17.078 1.199 -28.421 1.00 89.88 79 GLU A CA 1
ATOM 588 C C . GLU A 1 79 ? 16.923 0.739 -26.967 1.00 89.88 79 GLU A C 1
ATOM 590 O O . GLU A 1 79 ? 15.859 0.216 -26.606 1.00 89.88 79 GLU A O 1
ATOM 595 N N . CYS A 1 80 ? 17.945 0.937 -26.121 1.00 91.38 80 CYS A N 1
ATOM 596 C CA . CYS A 1 80 ? 17.790 0.716 -24.687 1.00 91.38 80 CYS A CA 1
ATOM 597 C C . CYS A 1 80 ? 16.738 1.679 -24.118 1.00 91.38 80 CYS A C 1
ATOM 599 O O . CYS A 1 80 ? 15.880 1.227 -23.373 1.00 91.38 80 CYS A O 1
ATOM 601 N N . HIS A 1 81 ? 16.714 2.958 -24.517 1.00 87.44 81 HIS A N 1
ATOM 602 C CA . HIS A 1 81 ? 15.778 3.952 -23.964 1.00 87.44 81 HIS A CA 1
ATOM 603 C C . HIS A 1 81 ? 14.299 3.597 -24.193 1.00 87.44 81 HIS A C 1
ATOM 605 O O . HIS A 1 81 ? 13.464 3.871 -23.336 1.00 87.44 81 HIS A O 1
ATOM 611 N N . ASN A 1 82 ? 13.995 2.886 -25.281 1.00 84.50 82 ASN A N 1
ATOM 612 C CA . ASN A 1 82 ? 12.655 2.373 -25.597 1.00 84.50 82 ASN A CA 1
ATOM 613 C C . ASN A 1 82 ? 12.448 0.931 -25.095 1.00 84.50 82 ASN A C 1
ATOM 615 O O . ASN A 1 82 ? 11.694 0.147 -25.678 1.00 84.50 82 ASN A O 1
ATOM 619 N N . GLY A 1 83 ? 13.213 0.537 -24.080 1.00 76.06 83 GLY A N 1
ATOM 620 C CA . GLY A 1 83 ? 13.204 -0.788 -23.489 1.00 76.06 83 GLY A CA 1
ATOM 621 C C . GLY A 1 83 ? 12.024 -1.000 -22.553 1.00 76.06 83 GLY A C 1
ATOM 622 O O . GLY A 1 83 ? 11.734 -0.194 -21.669 1.00 76.06 83 GLY A O 1
ATOM 623 N N . SER A 1 84 ? 11.389 -2.148 -22.716 1.00 73.38 84 SER A N 1
ATOM 624 C CA . SER A 1 84 ? 10.301 -2.623 -21.874 1.00 73.38 84 SER A CA 1
ATOM 625 C C . SER A 1 84 ? 10.808 -3.087 -20.506 1.00 73.38 84 SER A C 1
ATOM 627 O O . SER A 1 84 ? 11.990 -3.397 -20.329 1.00 73.38 84 SER A O 1
ATOM 629 N N . TYR A 1 85 ? 9.920 -3.133 -19.509 1.00 79.62 85 TYR A N 1
ATOM 630 C CA . TYR A 1 85 ? 10.222 -3.574 -18.133 1.00 79.62 85 TYR A CA 1
ATOM 631 C C . TYR A 1 85 ? 11.337 -2.787 -17.414 1.00 79.62 85 TYR A C 1
ATOM 633 O O . TYR A 1 85 ? 12.004 -3.319 -16.518 1.00 79.62 85 TYR A O 1
ATOM 641 N N . GLY A 1 86 ? 11.555 -1.528 -17.806 1.00 82.38 86 GLY A N 1
ATOM 642 C CA . GLY A 1 86 ? 12.487 -0.607 -17.148 1.00 82.38 86 GLY A CA 1
ATOM 643 C C . GLY A 1 86 ? 13.965 -0.790 -17.515 1.00 82.38 86 GLY A C 1
ATOM 644 O O . GLY A 1 86 ? 14.819 -0.186 -16.867 1.00 82.38 86 GLY A O 1
ATOM 645 N N . TYR A 1 87 ? 14.297 -1.598 -18.532 1.00 88.06 87 TYR A N 1
ATOM 646 C CA . TYR A 1 87 ? 15.673 -1.803 -19.019 1.00 88.06 87 TYR A CA 1
ATOM 647 C C . TYR A 1 87 ? 16.137 -0.679 -19.953 1.00 88.06 87 TYR A C 1
ATOM 649 O O . TYR A 1 87 ? 16.357 -0.902 -21.142 1.00 88.06 87 TYR A O 1
ATOM 657 N N . GLN A 1 88 ? 16.282 0.527 -19.408 1.00 90.56 88 GLN A N 1
ATOM 658 C CA . GLN A 1 88 ? 16.476 1.734 -20.213 1.00 90.56 88 GLN A CA 1
ATOM 659 C C . GLN A 1 88 ? 17.906 2.257 -20.297 1.00 90.56 88 GLN A C 1
ATOM 661 O O . GLN A 1 88 ? 18.202 3.102 -21.139 1.00 90.56 88 GLN A O 1
ATOM 666 N N . VAL A 1 89 ? 18.804 1.775 -19.435 1.00 94.12 89 VAL A N 1
ATOM 667 C CA . VAL A 1 89 ? 20.148 2.348 -19.326 1.00 94.12 89 VAL A CA 1
ATOM 668 C C . VAL A 1 89 ? 21.166 1.431 -20.013 1.00 94.12 89 VAL A C 1
ATOM 670 O O . VAL A 1 89 ? 21.260 0.260 -19.641 1.00 94.12 89 VAL A O 1
ATOM 673 N N . PRO A 1 90 ? 21.953 1.912 -20.991 1.00 94.06 90 PRO A N 1
ATOM 674 C CA . PRO A 1 90 ? 23.002 1.108 -21.617 1.00 94.06 90 PRO A CA 1
ATOM 675 C C . PRO A 1 90 ? 24.197 0.905 -20.666 1.00 94.06 90 PRO A C 1
ATOM 677 O O . PRO A 1 90 ? 24.768 1.866 -20.147 1.00 94.06 90 PRO A O 1
ATOM 680 N N . ASP A 1 91 ? 24.606 -0.346 -20.438 1.00 94.56 91 ASP A N 1
ATOM 681 C CA . ASP A 1 91 ? 25.819 -0.711 -19.695 1.00 94.56 91 ASP A CA 1
ATOM 682 C C . ASP A 1 91 ? 26.944 -1.095 -20.664 1.00 94.56 91 ASP A C 1
ATOM 684 O O . ASP A 1 91 ? 26.988 -2.211 -21.180 1.00 94.56 91 ASP A O 1
ATOM 688 N N . HIS A 1 92 ? 27.872 -0.164 -20.894 1.00 93.06 92 HIS A N 1
ATOM 689 C CA . HIS A 1 92 ? 29.010 -0.352 -21.799 1.00 93.06 92 HIS A CA 1
ATOM 690 C C . HIS A 1 92 ? 29.990 -1.440 -21.344 1.00 93.06 92 HIS A C 1
ATOM 692 O O . HIS A 1 92 ? 30.701 -1.995 -22.174 1.00 93.06 92 HIS A O 1
ATOM 698 N N . LYS A 1 93 ? 30.054 -1.750 -20.043 1.00 94.06 93 LYS A N 1
ATOM 699 C CA . LYS A 1 93 ? 31.020 -2.727 -19.520 1.00 94.06 93 LYS A CA 1
ATOM 700 C C . LYS A 1 93 ? 30.605 -4.162 -19.835 1.00 94.06 93 LYS A C 1
ATOM 702 O O . LYS A 1 93 ? 31.457 -5.017 -20.048 1.00 94.06 93 LYS A O 1
ATOM 707 N N . HIS A 1 94 ? 29.301 -4.415 -19.827 1.00 93.00 94 HIS A N 1
ATOM 708 C CA . HIS A 1 94 ? 28.727 -5.744 -20.038 1.00 93.00 94 HIS A CA 1
ATOM 709 C C . HIS A 1 94 ? 27.946 -5.848 -21.353 1.00 93.00 94 HIS A C 1
ATOM 711 O O . HIS A 1 94 ? 27.313 -6.874 -21.586 1.00 93.00 94 HIS A O 1
ATOM 717 N N . SER A 1 95 ? 27.951 -4.789 -22.171 1.00 94.38 95 SER A N 1
ATOM 718 C CA . SER A 1 95 ? 27.253 -4.722 -23.457 1.00 94.38 95 SER A CA 1
ATOM 719 C C . SER A 1 95 ? 25.778 -5.144 -23.354 1.00 94.38 95 SER A C 1
ATOM 721 O O . SER A 1 95 ? 25.274 -5.952 -24.128 1.00 94.38 95 SER A O 1
ATOM 723 N N . ARG A 1 96 ? 25.063 -4.622 -22.346 1.00 94.50 96 ARG A N 1
ATOM 724 C CA . ARG A 1 96 ? 23.645 -4.946 -22.083 1.00 94.50 96 ARG A CA 1
ATOM 725 C C . ARG A 1 96 ? 22.854 -3.735 -21.613 1.00 94.50 96 ARG A C 1
ATOM 727 O O . ARG A 1 96 ? 23.408 -2.862 -20.951 1.00 94.50 96 ARG A O 1
ATOM 734 N N . CYS A 1 97 ? 21.559 -3.688 -21.902 1.00 93.31 97 CYS A N 1
ATOM 735 C CA . CYS A 1 97 ? 20.667 -2.736 -21.249 1.00 93.31 97 CYS A CA 1
ATOM 736 C C . CYS A 1 97 ? 20.410 -3.225 -19.811 1.00 93.31 97 CYS A C 1
ATOM 738 O O . CYS A 1 97 ? 20.132 -4.406 -19.584 1.00 93.31 97 CYS A O 1
ATOM 740 N N . LYS A 1 98 ? 20.516 -2.338 -18.823 1.00 93.50 98 LYS A N 1
ATOM 741 C CA . LYS A 1 98 ? 20.228 -2.615 -17.407 1.00 93.50 98 LYS A CA 1
ATOM 742 C C . LYS A 1 98 ? 18.982 -1.862 -16.959 1.00 93.50 98 LYS A C 1
ATOM 744 O O . LYS A 1 98 ? 18.612 -0.840 -17.542 1.00 93.50 98 LYS A O 1
ATOM 749 N N . LYS A 1 99 ? 18.343 -2.382 -15.909 1.00 92.19 99 LYS A N 1
ATOM 750 C CA . LYS A 1 99 ? 17.255 -1.673 -15.240 1.00 92.19 99 LYS A CA 1
ATOM 751 C C . LYS A 1 99 ? 17.777 -0.404 -14.594 1.00 92.19 99 LYS A C 1
ATOM 753 O O . LYS A 1 99 ? 18.905 -0.384 -14.095 1.00 92.19 99 LYS A O 1
ATOM 758 N N . CYS A 1 100 ? 16.944 0.625 -14.583 1.00 92.19 100 CYS A N 1
ATOM 759 C CA . CYS A 1 100 ? 17.251 1.795 -13.788 1.00 92.19 100 CYS A CA 1
ATOM 760 C C . CYS A 1 100 ? 17.326 1.436 -12.298 1.00 92.19 100 CYS A C 1
ATOM 762 O O . CYS A 1 100 ? 16.565 0.601 -11.813 1.00 92.19 100 CYS A O 1
ATOM 764 N N . LYS A 1 101 ? 18.274 2.049 -11.583 1.00 94.19 101 LYS A N 1
ATOM 765 C CA . LYS A 1 101 ? 18.498 1.795 -10.155 1.00 94.19 101 LYS A CA 1
ATOM 766 C C . LYS A 1 101 ? 17.495 2.536 -9.260 1.00 94.19 101 LYS A C 1
ATOM 768 O O . LYS A 1 101 ? 17.323 2.157 -8.110 1.00 94.19 101 LYS A O 1
ATOM 773 N N . ILE A 1 102 ? 16.865 3.589 -9.780 1.00 94.44 102 ILE A N 1
ATOM 774 C CA . ILE A 1 102 ? 15.949 4.456 -9.036 1.00 94.44 102 ILE A CA 1
ATOM 775 C C . ILE A 1 102 ? 14.572 3.797 -8.977 1.00 94.44 102 ILE A C 1
ATOM 777 O O . ILE A 1 102 ? 13.952 3.544 -10.012 1.00 94.44 102 ILE A O 1
ATOM 781 N N . GLU A 1 103 ? 14.092 3.536 -7.766 1.00 93.12 103 GLU A N 1
ATOM 782 C CA . GLU A 1 103 ? 12.759 2.983 -7.541 1.00 93.12 103 GLU A CA 1
ATOM 783 C C . GLU A 1 103 ? 11.678 3.981 -7.976 1.00 93.12 103 GLU A C 1
ATOM 785 O O . GLU A 1 103 ? 11.780 5.182 -7.724 1.00 93.12 103 GLU A O 1
ATOM 790 N N . GLY A 1 104 ? 10.655 3.489 -8.681 1.00 92.19 104 GLY A N 1
ATOM 791 C CA . GLY A 1 104 ? 9.553 4.322 -9.172 1.00 92.19 104 GLY A CA 1
ATOM 792 C C . GLY A 1 104 ? 9.911 5.265 -10.329 1.00 92.19 104 GLY A C 1
ATOM 793 O O . GLY A 1 104 ? 9.107 6.128 -10.683 1.00 92.19 104 GLY A O 1
ATOM 794 N N . CYS A 1 105 ? 11.095 5.127 -10.935 1.00 94.62 105 CYS A N 1
ATOM 795 C CA . CYS A 1 105 ? 11.433 5.872 -12.142 1.00 94.62 105 CYS A CA 1
ATOM 796 C C . CYS A 1 105 ? 10.952 5.146 -13.407 1.00 94.62 105 CYS A C 1
ATOM 798 O O . CYS A 1 105 ? 11.295 3.986 -13.641 1.00 94.62 105 CYS A O 1
ATOM 800 N N . VAL A 1 106 ? 10.180 5.852 -14.234 1.00 92.56 106 VAL A N 1
ATOM 801 C CA . VAL A 1 106 ? 9.642 5.357 -15.510 1.00 92.56 106 VAL A CA 1
ATOM 802 C C . VAL A 1 106 ? 10.618 5.610 -16.652 1.00 92.56 106 VAL A C 1
ATOM 804 O O . VAL A 1 106 ? 10.733 4.766 -17.534 1.00 92.56 106 VAL A O 1
ATOM 807 N N . GLU A 1 107 ? 11.320 6.747 -16.637 1.00 91.75 107 GLU A N 1
ATOM 808 C CA . GLU A 1 107 ? 12.302 7.122 -17.662 1.00 91.75 107 GLU A CA 1
ATOM 809 C C . GLU A 1 107 ? 13.618 7.569 -17.022 1.00 91.75 107 GLU A C 1
ATOM 811 O O . GLU A 1 107 ? 13.644 8.565 -16.297 1.00 91.75 107 GLU A O 1
ATOM 816 N N . CYS A 1 108 ? 14.726 6.880 -17.312 1.00 92.56 108 CYS A N 1
ATOM 817 C CA . CYS A 1 108 ? 16.046 7.226 -16.769 1.00 92.56 108 CYS A CA 1
ATOM 818 C C . CYS A 1 108 ? 16.993 7.821 -17.811 1.00 92.56 108 CYS A C 1
ATOM 820 O O . CYS A 1 108 ? 17.167 7.277 -18.901 1.00 92.56 108 CYS A O 1
ATOM 822 N N . ARG A 1 109 ? 17.671 8.917 -17.439 1.00 89.12 109 ARG A N 1
ATOM 823 C CA . ARG A 1 109 ? 18.741 9.515 -18.257 1.00 89.12 109 ARG A CA 1
ATOM 824 C C . ARG A 1 109 ? 20.055 8.767 -18.053 1.00 89.12 109 ARG A C 1
ATOM 826 O O . ARG A 1 109 ? 20.748 8.427 -19.007 1.00 89.12 109 ARG A O 1
ATOM 833 N N . HIS A 1 110 ? 20.383 8.517 -16.789 1.00 86.06 110 HIS A N 1
ATOM 834 C CA . HIS A 1 110 ? 21.584 7.823 -16.333 1.00 86.06 110 HIS A CA 1
ATOM 835 C C . HIS A 1 110 ? 21.234 6.949 -15.127 1.00 86.06 110 HIS A C 1
ATOM 837 O O . HIS A 1 110 ? 20.131 7.039 -14.596 1.00 86.06 110 HIS A O 1
ATOM 843 N N . ASP A 1 111 ? 22.193 6.155 -14.648 1.00 85.69 111 ASP A N 1
ATOM 844 C CA . ASP A 1 111 ? 22.010 5.262 -13.493 1.00 85.69 111 ASP A CA 1
ATOM 845 C C . ASP A 1 111 ? 21.421 5.935 -12.249 1.00 85.69 111 ASP A C 1
ATOM 847 O O . ASP A 1 111 ? 20.708 5.285 -11.490 1.00 85.69 111 ASP A O 1
ATOM 851 N N . ASN A 1 112 ? 21.723 7.222 -12.055 1.00 89.25 112 ASN A N 1
ATOM 852 C CA . ASN A 1 112 ? 21.378 7.982 -10.855 1.00 89.25 112 ASN A CA 1
ATOM 853 C C . ASN A 1 112 ? 20.525 9.228 -11.149 1.00 89.25 112 ASN A C 1
ATOM 855 O O . ASN A 1 112 ? 20.354 10.055 -10.262 1.00 89.25 112 ASN A O 1
ATOM 859 N N . VAL A 1 113 ? 20.016 9.399 -12.378 1.00 92.94 113 VAL A N 1
ATOM 860 C CA . VAL A 1 113 ? 19.179 10.560 -12.731 1.00 92.94 113 VAL A CA 1
ATOM 861 C C . VAL A 1 113 ? 17.907 10.099 -13.433 1.00 92.94 113 VAL A C 1
ATOM 863 O O . VAL A 1 113 ? 17.960 9.591 -14.560 1.00 92.94 113 VAL A O 1
ATOM 866 N N . CYS A 1 114 ? 16.771 10.323 -12.773 1.00 94.62 114 CYS A N 1
ATOM 867 C CA . CYS A 1 114 ? 15.445 10.068 -13.319 1.00 94.62 114 CYS A CA 1
ATOM 868 C C . CYS A 1 114 ? 14.960 11.280 -14.131 1.00 94.62 114 CYS A C 1
ATOM 870 O O . CYS A 1 114 ? 15.065 12.417 -13.677 1.00 94.62 114 CYS A O 1
ATOM 872 N N . LEU A 1 115 ? 14.440 11.041 -15.335 1.00 93.62 115 LEU A N 1
ATOM 873 C CA . LEU A 1 115 ? 13.738 12.047 -16.142 1.00 93.62 115 LEU A CA 1
ATOM 874 C C . LEU A 1 115 ? 12.272 12.141 -15.735 1.00 93.62 115 LEU A C 1
ATOM 876 O O . LEU A 1 115 ? 11.734 13.241 -15.620 1.00 93.62 115 LEU A O 1
ATOM 880 N N . ARG A 1 116 ? 11.636 10.982 -15.539 1.00 94.19 116 ARG A N 1
ATOM 881 C CA . ARG A 1 116 ? 10.203 10.882 -15.279 1.00 94.19 116 ARG A CA 1
ATOM 882 C C . ARG A 1 116 ? 9.931 9.823 -14.226 1.00 94.19 116 ARG A C 1
ATOM 884 O O . ARG A 1 116 ? 10.193 8.643 -14.451 1.00 94.19 116 ARG A O 1
ATOM 891 N N . CYS A 1 117 ? 9.407 10.251 -13.086 1.00 95.19 117 CYS A N 1
ATOM 892 C CA . CYS A 1 117 ? 8.886 9.346 -12.070 1.00 95.19 117 CYS A CA 1
ATOM 893 C C . CYS A 1 117 ? 7.493 8.829 -12.471 1.00 95.19 117 CYS A C 1
ATOM 895 O O . CYS A 1 117 ? 6.855 9.364 -13.382 1.00 95.19 117 CYS A O 1
ATOM 897 N N . GLU A 1 118 ? 7.029 7.777 -11.803 1.00 93.31 118 GLU A N 1
ATOM 898 C CA . GLU A 1 118 ? 5.648 7.293 -11.896 1.00 93.31 118 GLU A CA 1
ATOM 899 C C . GLU A 1 118 ? 4.648 8.399 -11.515 1.00 93.31 118 GLU A C 1
ATOM 901 O O . GLU A 1 118 ? 4.993 9.306 -10.761 1.00 93.31 118 GLU A O 1
ATOM 906 N N . GLU A 1 119 ? 3.414 8.352 -12.031 1.00 90.25 119 GLU A N 1
ATOM 907 C CA . GLU A 1 119 ? 2.440 9.461 -11.948 1.00 90.25 119 GLU A CA 1
ATOM 908 C C . GLU A 1 119 ? 2.159 9.959 -10.517 1.00 90.25 119 GLU A C 1
ATOM 910 O O . GLU A 1 119 ? 1.810 11.121 -10.315 1.00 90.25 119 GLU A O 1
ATOM 915 N N . THR A 1 120 ? 2.349 9.109 -9.506 1.00 88.50 120 THR A N 1
ATOM 916 C CA . THR A 1 120 ? 2.140 9.440 -8.086 1.00 88.50 120 THR A CA 1
ATOM 917 C C . THR A 1 120 ? 3.394 9.937 -7.358 1.00 88.50 120 THR A C 1
ATOM 919 O O . THR A 1 120 ? 3.334 10.273 -6.169 1.00 88.50 120 THR A O 1
ATOM 922 N N . LEU A 1 121 ? 4.541 9.947 -8.033 1.00 93.19 121 LEU A N 1
ATOM 923 C CA . LEU A 1 121 ? 5.847 10.267 -7.472 1.00 93.19 121 LEU A CA 1
ATOM 924 C C . LEU A 1 121 ? 6.380 11.585 -8.057 1.00 93.19 121 LEU A C 1
ATOM 926 O O . LEU A 1 121 ? 6.170 11.924 -9.221 1.00 93.19 121 LEU A O 1
ATOM 930 N N . HIS A 1 122 ? 7.113 12.336 -7.244 1.00 92.62 122 HIS A N 1
ATOM 931 C CA . HIS A 1 122 ? 7.813 13.549 -7.647 1.00 92.62 122 HIS A CA 1
ATOM 932 C C . HIS A 1 122 ? 9.320 13.346 -7.523 1.00 92.62 122 HIS A C 1
ATOM 934 O O . HIS A 1 122 ? 9.806 12.720 -6.582 1.00 92.62 122 HIS A O 1
ATOM 940 N N . TRP A 1 123 ? 10.066 13.877 -8.490 1.00 94.50 123 TRP A N 1
ATOM 941 C CA . TRP A 1 123 ? 11.522 13.829 -8.470 1.00 94.50 123 TRP A CA 1
ATOM 942 C C . TRP A 1 123 ? 12.069 14.753 -7.381 1.00 94.50 123 TRP A C 1
ATOM 944 O O . TRP A 1 123 ? 11.824 15.961 -7.411 1.00 94.50 123 TRP A O 1
ATOM 954 N N . ASN A 1 124 ? 12.833 14.192 -6.446 1.00 93.94 124 ASN A N 1
ATOM 955 C CA . ASN A 1 124 ? 13.584 14.956 -5.461 1.00 93.94 124 ASN A CA 1
ATOM 956 C C . ASN A 1 124 ? 15.058 15.026 -5.892 1.00 93.94 124 ASN A C 1
ATOM 958 O O . ASN A 1 124 ? 15.786 14.035 -5.825 1.00 93.94 124 ASN A O 1
ATOM 962 N N . ALA A 1 125 ? 15.493 16.210 -6.332 1.00 92.88 125 ALA A N 1
ATOM 963 C CA . ALA A 1 125 ? 16.852 16.431 -6.823 1.00 92.88 125 ALA A CA 1
ATOM 964 C C . ALA A 1 125 ? 17.927 16.293 -5.731 1.00 92.88 125 ALA A C 1
ATOM 966 O O . ALA A 1 125 ? 19.045 15.884 -6.037 1.00 92.88 125 ALA A O 1
ATOM 967 N N . ASP A 1 126 ? 17.596 16.589 -4.471 1.00 93.25 126 ASP A N 1
ATOM 968 C CA . ASP A 1 126 ? 18.559 16.539 -3.366 1.00 93.25 126 ASP A CA 1
ATOM 969 C C . ASP A 1 126 ? 18.865 15.092 -2.962 1.00 93.25 126 ASP A C 1
ATOM 971 O O . ASP A 1 126 ? 20.013 14.728 -2.705 1.00 93.25 126 ASP A O 1
ATOM 975 N N . ALA A 1 127 ? 17.831 14.249 -2.946 1.00 91.88 127 ALA A N 1
ATOM 976 C CA . ALA A 1 127 ? 17.940 12.841 -2.573 1.00 91.88 127 ALA A CA 1
ATOM 977 C C . ALA A 1 127 ? 18.219 11.908 -3.772 1.00 91.88 127 ALA A C 1
ATOM 979 O O . ALA A 1 127 ? 18.567 10.747 -3.574 1.00 91.88 127 ALA A O 1
ATOM 980 N N . ASN A 1 128 ? 18.127 12.417 -5.009 1.00 93.88 128 ASN A N 1
ATOM 981 C CA . ASN A 1 128 ? 18.219 11.647 -6.258 1.00 93.88 128 ASN A CA 1
ATOM 982 C C . ASN A 1 128 ? 17.248 10.452 -6.316 1.00 93.88 128 ASN A C 1
ATOM 984 O O . ASN A 1 128 ? 17.583 9.380 -6.826 1.00 93.88 128 ASN A O 1
ATOM 988 N N . GLU A 1 129 ? 16.033 10.641 -5.806 1.00 95.38 129 GLU A N 1
ATOM 989 C CA . GLU A 1 129 ? 15.001 9.606 -5.756 1.00 95.38 129 GLU A CA 1
ATOM 990 C C . GLU A 1 129 ? 13.610 10.164 -6.081 1.00 95.38 129 GLU A C 1
ATOM 992 O O . GLU A 1 129 ? 13.332 11.359 -5.946 1.00 95.38 129 GLU A O 1
ATOM 997 N N . CYS A 1 130 ? 12.726 9.278 -6.534 1.00 94.62 130 CYS A N 1
ATOM 998 C CA . CYS A 1 130 ? 11.318 9.579 -6.749 1.00 94.62 130 CYS A CA 1
ATOM 999 C C . CYS A 1 130 ? 10.566 9.400 -5.422 1.00 94.62 130 CYS A C 1
ATOM 1001 O O . CYS A 1 130 ? 10.425 8.282 -4.933 1.00 94.62 130 CYS A O 1
ATOM 1003 N N . GLN A 1 131 ? 10.083 10.491 -4.826 1.00 94.44 131 GLN A N 1
ATOM 1004 C CA . GLN A 1 131 ? 9.364 10.466 -3.547 1.00 94.44 131 GLN A CA 1
ATOM 1005 C C . GLN A 1 131 ? 7.858 10.620 -3.756 1.00 94.44 131 GLN A C 1
ATOM 1007 O O . GLN A 1 131 ? 7.414 11.296 -4.682 1.00 94.44 131 GLN A O 1
ATOM 1012 N N . PHE A 1 132 ? 7.048 10.029 -2.875 1.00 91.44 132 PHE A N 1
ATOM 1013 C CA . PHE A 1 132 ? 5.598 10.223 -2.907 1.00 91.44 132 PHE A CA 1
ATOM 1014 C C . PHE A 1 132 ? 5.243 11.684 -2.657 1.00 91.44 132 PHE A C 1
ATOM 1016 O O . PHE A 1 132 ? 5.427 12.218 -1.563 1.00 91.44 132 PHE A O 1
ATOM 1023 N N . GLY A 1 133 ? 4.691 12.309 -3.694 1.00 76.62 133 GLY A N 1
ATOM 1024 C CA . GLY A 1 133 ? 4.538 13.752 -3.792 1.00 76.62 133 GLY A CA 1
ATOM 1025 C C . GLY A 1 133 ? 3.550 14.399 -2.831 1.00 76.62 133 GLY A C 1
ATOM 1026 O O . GLY A 1 133 ? 3.435 15.620 -2.811 1.00 76.62 133 GLY A O 1
ATOM 1027 N N . ASN A 1 134 ? 2.788 13.618 -2.062 1.00 72.25 134 ASN A N 1
ATOM 1028 C CA . ASN A 1 134 ? 1.652 14.174 -1.336 1.00 72.25 134 ASN A CA 1
ATOM 1029 C C . ASN A 1 134 ? 1.211 13.366 -0.110 1.00 72.25 134 ASN A C 1
ATOM 1031 O O . ASN A 1 134 ? 0.020 13.173 0.140 1.00 72.25 134 ASN A O 1
ATOM 1035 N N . LEU A 1 135 ? 2.167 12.956 0.728 1.00 78.56 135 LEU A N 1
ATOM 1036 C CA . LEU A 1 135 ? 1.848 12.482 2.085 1.00 78.56 135 LEU A CA 1
ATOM 1037 C C . LEU A 1 135 ? 1.084 13.534 2.911 1.00 78.56 135 LEU A C 1
ATOM 1039 O O . LEU A 1 135 ? 0.337 13.177 3.821 1.00 78.56 135 LEU A O 1
ATOM 1043 N N . THR A 1 136 ? 1.191 14.813 2.543 1.00 83.00 136 THR A N 1
ATOM 1044 C CA . THR A 1 136 ? 0.514 15.926 3.212 1.00 83.00 136 THR A CA 1
ATOM 1045 C C . THR A 1 136 ? -1.012 15.786 3.241 1.00 83.00 136 THR A C 1
ATOM 1047 O O . THR A 1 136 ? -1.634 16.145 4.241 1.00 83.00 136 THR A O 1
ATOM 1050 N N . TRP A 1 137 ? -1.630 15.194 2.210 1.00 84.62 137 TRP A N 1
ATOM 1051 C CA . TRP A 1 137 ? -3.090 14.985 2.181 1.00 84.62 137 TRP A CA 1
ATOM 1052 C C . TRP A 1 137 ? -3.578 13.927 3.167 1.00 84.62 137 TRP A C 1
ATOM 1054 O O . TRP A 1 137 ? -4.755 13.921 3.523 1.00 84.62 137 TRP A O 1
ATOM 1064 N N . TRP A 1 138 ? -2.693 13.057 3.654 1.00 88.44 138 TRP A N 1
ATOM 1065 C CA . TRP A 1 138 ? -3.051 12.048 4.647 1.00 88.44 138 TRP A CA 1
ATOM 1066 C C . TRP A 1 138 ? -3.062 12.592 6.077 1.00 88.44 138 TRP A C 1
ATOM 1068 O O . TRP A 1 138 ? -3.748 12.028 6.931 1.00 88.44 138 TRP A O 1
ATOM 1078 N N . TYR A 1 139 ? -2.376 13.706 6.359 1.00 91.88 139 TYR A N 1
ATOM 1079 C CA . TYR A 1 139 ? -2.386 14.323 7.690 1.00 91.88 139 TYR A CA 1
ATOM 1080 C C . TYR A 1 139 ? -3.789 14.619 8.242 1.00 91.88 139 TYR A C 1
ATOM 1082 O O . TYR A 1 139 ? -4.036 14.225 9.383 1.00 91.88 139 TYR A O 1
ATOM 1090 N N . PRO A 1 140 ? -4.735 15.238 7.503 1.00 93.19 140 PRO A N 1
ATOM 1091 C CA . PRO A 1 140 ? -6.087 15.450 8.021 1.00 93.19 140 PRO A CA 1
ATOM 1092 C C . PRO A 1 140 ? -6.829 14.136 8.305 1.00 93.19 140 PRO A C 1
ATOM 1094 O O . PRO A 1 140 ? -7.570 14.064 9.283 1.00 93.19 140 PRO A O 1
ATOM 1097 N N . VAL A 1 141 ? -6.599 13.081 7.514 1.00 93.19 141 VAL A N 1
ATOM 1098 C CA . VAL A 1 141 ? -7.204 11.756 7.744 1.00 93.19 141 VAL A CA 1
ATOM 1099 C C . VAL A 1 141 ? -6.678 11.145 9.043 1.00 93.19 141 VAL A C 1
ATOM 1101 O O . VAL A 1 141 ? -7.466 10.721 9.890 1.00 93.19 141 VAL A O 1
ATOM 1104 N N . TYR A 1 142 ? -5.358 11.152 9.250 1.00 93.81 142 TYR A N 1
ATOM 1105 C CA . TYR A 1 142 ? -4.760 10.665 10.494 1.00 93.81 142 TYR A CA 1
ATOM 1106 C C . TYR A 1 142 ? -5.181 11.503 11.704 1.00 93.81 142 TYR A C 1
ATOM 1108 O O . TYR A 1 142 ? -5.508 10.942 12.750 1.00 93.81 142 TYR A O 1
ATOM 1116 N N . ALA A 1 143 ? -5.245 12.829 11.561 1.00 97.12 143 ALA A N 1
ATOM 1117 C CA . ALA A 1 143 ? -5.719 13.720 12.614 1.00 97.12 143 ALA A CA 1
ATOM 1118 C C . ALA A 1 143 ? -7.178 13.423 12.995 1.00 97.12 143 ALA A C 1
ATOM 1120 O O . ALA A 1 143 ? -7.490 13.320 14.181 1.00 97.12 143 ALA A O 1
ATOM 1121 N N . ALA A 1 144 ? -8.058 13.213 12.010 1.00 95.56 144 ALA A N 1
ATOM 1122 C CA . ALA A 1 144 ? -9.454 12.854 12.246 1.00 95.56 144 ALA A CA 1
ATOM 1123 C C . ALA A 1 144 ? -9.595 11.491 12.944 1.00 95.56 144 ALA A C 1
ATOM 1125 O O . ALA A 1 144 ? -10.380 11.365 13.884 1.00 95.56 144 ALA A O 1
ATOM 1126 N N . LEU A 1 145 ? -8.808 10.486 12.540 1.00 95.44 145 LEU A N 1
ATOM 1127 C CA . LEU A 1 145 ? -8.801 9.166 13.184 1.00 95.44 145 LEU A CA 1
ATOM 1128 C C . LEU A 1 145 ? -8.325 9.235 14.640 1.00 95.44 145 LEU A C 1
ATOM 1130 O O . LEU A 1 145 ? -8.954 8.641 15.517 1.00 95.44 145 LEU A O 1
ATOM 1134 N N . ILE A 1 146 ? -7.255 9.984 14.918 1.00 97.88 146 ILE A N 1
ATOM 1135 C CA . ILE A 1 146 ? -6.741 10.179 16.282 1.00 97.88 146 ILE A CA 1
ATOM 1136 C C . ILE A 1 146 ? -7.758 10.946 17.136 1.00 97.88 146 ILE A C 1
ATOM 1138 O O . ILE A 1 146 ? -8.037 10.554 18.270 1.00 97.88 146 ILE A O 1
ATOM 1142 N N . LEU A 1 147 ? -8.360 12.010 16.601 1.00 98.06 147 LEU A N 1
ATOM 1143 C CA . LEU A 1 147 ? -9.382 12.780 17.309 1.00 98.06 147 LEU A CA 1
ATOM 1144 C C . LEU A 1 147 ? -10.623 11.924 17.610 1.00 98.06 147 LEU A C 1
ATOM 1146 O O . LEU A 1 147 ? -11.103 11.899 18.741 1.00 98.06 147 LEU A O 1
ATOM 1150 N N . GLY A 1 148 ? -11.113 11.165 16.630 1.00 95.88 148 GLY A N 1
ATOM 1151 C CA . GLY A 1 148 ? -12.231 10.243 16.827 1.00 95.88 148 GLY A CA 1
ATOM 1152 C C . GLY A 1 148 ? -11.911 9.166 17.866 1.00 95.88 148 GLY A C 1
ATOM 1153 O O . GLY A 1 148 ? -12.691 8.942 18.793 1.00 95.88 148 GLY A O 1
ATOM 1154 N N . GLY A 1 149 ? -10.731 8.549 17.767 1.00 95.69 149 GLY A N 1
ATOM 1155 C CA . GLY A 1 149 ? -10.267 7.539 18.717 1.00 95.69 149 GLY A CA 1
ATOM 1156 C C . GLY A 1 149 ? -10.127 8.072 20.144 1.00 95.69 149 GLY A C 1
ATOM 1157 O O . GLY A 1 149 ? -10.550 7.408 21.090 1.00 95.69 149 GLY A O 1
ATOM 1158 N N . THR A 1 150 ? -9.601 9.287 20.317 1.00 97.75 150 THR A N 1
ATOM 1159 C CA . THR A 1 150 ? -9.477 9.917 21.641 1.00 97.75 150 THR A CA 1
ATOM 1160 C C . THR A 1 150 ? -10.838 10.273 22.233 1.00 97.75 150 THR A C 1
ATOM 1162 O O . THR A 1 150 ? -11.062 9.987 23.406 1.00 97.75 150 THR A O 1
ATOM 1165 N N . LEU A 1 151 ? -11.783 10.801 21.446 1.00 96.81 151 LEU A N 1
ATOM 1166 C CA . LEU A 1 151 ? -13.152 11.064 21.911 1.00 96.81 151 LEU A CA 1
ATOM 1167 C C . LEU A 1 151 ? -13.861 9.783 22.371 1.00 96.81 151 LEU A C 1
ATOM 1169 O O . LEU A 1 151 ? -14.450 9.764 23.454 1.00 96.81 151 LEU A O 1
ATOM 1173 N N . VAL A 1 152 ? -13.757 8.699 21.596 1.00 96.06 152 VAL A N 1
ATOM 1174 C CA . VAL A 1 152 ? -14.302 7.384 21.977 1.00 96.06 152 VAL A CA 1
ATOM 1175 C C . VAL A 1 152 ? -13.615 6.851 23.235 1.00 96.06 152 VAL A C 1
ATOM 1177 O O . VAL A 1 152 ? -14.289 6.348 24.135 1.00 96.06 152 VAL A O 1
ATOM 1180 N N . GLY A 1 153 ? -12.292 6.999 23.336 1.00 97.00 153 GLY A N 1
ATOM 1181 C CA . GLY A 1 153 ? -11.516 6.601 24.508 1.00 97.00 153 GLY A CA 1
ATOM 1182 C C . GLY A 1 153 ? -11.924 7.358 25.772 1.00 97.00 153 GLY A C 1
ATOM 1183 O O . GLY A 1 153 ? -12.199 6.734 26.793 1.00 97.00 153 GLY A O 1
ATOM 1184 N N . LEU A 1 154 ? -12.040 8.687 25.706 1.00 97.44 154 LEU A N 1
ATOM 1185 C CA . LEU A 1 154 ? -12.486 9.522 26.825 1.00 97.44 154 LEU A CA 1
ATOM 1186 C C . LEU A 1 154 ? -13.923 9.198 27.234 1.00 97.44 154 LEU A C 1
ATOM 1188 O O . LEU A 1 154 ? -14.211 9.087 28.426 1.00 97.44 154 LEU A O 1
ATOM 1192 N N . TRP A 1 155 ? -14.815 8.999 26.262 1.00 97.75 155 TRP A N 1
ATOM 1193 C CA . TRP A 1 155 ? -16.183 8.562 26.523 1.00 97.75 155 TRP A CA 1
ATOM 1194 C C . TRP A 1 155 ? -16.214 7.205 27.236 1.00 97.75 155 TRP A C 1
ATOM 1196 O O . TRP A 1 155 ? -16.898 7.059 28.251 1.00 97.75 155 TRP A O 1
ATOM 1206 N N . TYR A 1 156 ? -15.427 6.235 26.766 1.00 96.38 156 TYR A N 1
ATOM 1207 C CA . TYR A 1 156 ? -15.325 4.915 27.382 1.00 96.38 156 TYR A CA 1
ATOM 1208 C C . TYR A 1 156 ? -14.732 4.976 28.797 1.00 96.38 156 TYR A C 1
ATOM 1210 O O . TYR A 1 156 ? -15.288 4.377 29.716 1.00 96.38 156 TYR A O 1
ATOM 1218 N N . CYS A 1 157 ? -13.661 5.743 29.012 1.00 97.81 157 CYS A N 1
ATOM 1219 C CA . CYS A 1 157 ? -13.109 5.996 30.347 1.00 97.81 157 CYS A CA 1
ATOM 1220 C C . CYS A 1 157 ? -14.155 6.640 31.266 1.00 97.81 157 CYS A C 1
ATOM 1222 O O . CYS A 1 157 ? -14.325 6.216 32.407 1.00 97.81 157 CYS A O 1
ATOM 1224 N N . GLY A 1 158 ? -14.917 7.608 30.752 1.00 96.38 158 GLY A N 1
ATOM 1225 C CA . GLY A 1 158 ? -16.036 8.213 31.464 1.00 96.38 158 GLY A CA 1
ATOM 1226 C C . GLY A 1 158 ? -17.104 7.192 31.856 1.00 96.38 158 GLY A C 1
ATOM 1227 O O . GLY A 1 158 ? -17.613 7.253 32.970 1.00 96.38 158 GLY A O 1
ATOM 1228 N N . LEU A 1 159 ? -17.418 6.223 30.989 1.00 91.94 159 LEU A N 1
ATOM 1229 C CA . LEU A 1 159 ? -18.329 5.125 31.323 1.00 91.94 159 LEU A CA 1
ATOM 1230 C C . LEU A 1 159 ? -17.776 4.214 32.425 1.00 91.94 159 LEU A C 1
ATOM 1232 O O . LEU A 1 159 ? -18.547 3.802 33.287 1.00 91.94 159 LEU A O 1
ATOM 1236 N N . GLN A 1 160 ? -16.473 3.922 32.419 1.00 95.12 160 GLN A N 1
ATOM 1237 C CA . GLN A 1 160 ? -15.837 3.085 33.445 1.00 95.12 160 GLN A CA 1
ATOM 1238 C C . GLN A 1 160 ? -15.768 3.779 34.812 1.00 95.12 160 GLN A C 1
ATOM 1240 O O . GLN A 1 160 ? -15.927 3.128 35.840 1.00 95.12 160 GLN A O 1
ATOM 1245 N N . CYS A 1 161 ? -15.576 5.099 34.836 1.00 96.88 161 CYS A N 1
ATOM 1246 C CA . CYS A 1 161 ? -15.500 5.880 36.072 1.00 96.88 161 CYS A CA 1
ATOM 1247 C C . CYS A 1 161 ? -16.871 6.271 36.652 1.00 96.88 161 CYS A C 1
ATOM 1249 O O . CYS A 1 161 ? -16.923 6.894 37.714 1.00 96.88 161 CYS A O 1
ATOM 1251 N N . ARG A 1 162 ? -17.988 5.963 35.976 1.00 94.56 162 ARG A N 1
ATOM 1252 C CA . ARG A 1 162 ? -19.322 6.297 36.494 1.00 94.56 162 ARG A CA 1
ATOM 1253 C C . ARG A 1 162 ? -19.614 5.492 37.768 1.00 94.56 162 ARG A C 1
ATOM 1255 O O . ARG A 1 162 ? -19.535 4.264 37.731 1.00 94.56 162 ARG A O 1
ATOM 1262 N N . PRO A 1 163 ? -19.994 6.149 38.879 1.00 96.19 163 PRO A N 1
ATOM 1263 C CA . PRO A 1 163 ? -20.345 5.446 40.103 1.00 96.19 163 PRO A CA 1
ATOM 1264 C C . PRO A 1 163 ? -21.620 4.622 39.903 1.00 96.19 163 PRO A C 1
ATOM 1266 O O . PRO A 1 163 ? -22.533 5.003 39.166 1.00 96.19 163 PRO A O 1
ATOM 1269 N N . THR A 1 164 ? -21.698 3.487 40.589 1.00 96.12 164 THR A N 1
ATOM 1270 C CA . THR A 1 164 ? -22.860 2.601 40.561 1.00 96.12 164 THR A CA 1
ATOM 1271 C C . THR A 1 164 ? -23.983 3.185 41.419 1.00 96.12 164 THR A C 1
ATOM 1273 O O . THR A 1 164 ? -24.023 3.010 42.631 1.00 96.12 164 THR A O 1
ATOM 1276 N N . THR A 1 165 ? -24.920 3.898 40.791 1.00 97.06 165 THR A N 1
ATOM 1277 C CA . THR A 1 165 ? -26.044 4.545 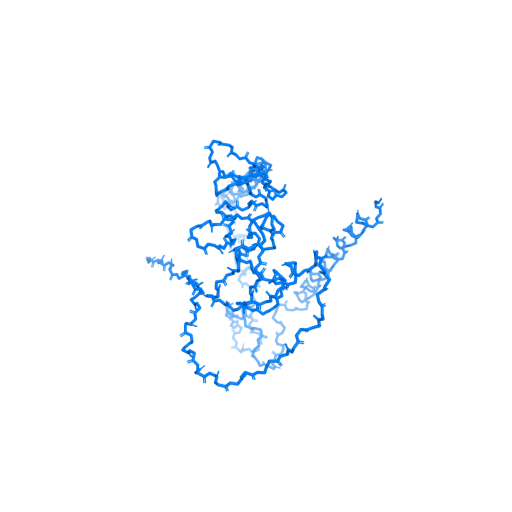41.497 1.00 97.06 165 THR A CA 1
ATOM 1278 C C . THR A 1 165 ? -27.103 3.558 41.992 1.00 97.06 165 THR A C 1
ATOM 1280 O O . THR A 1 165 ? -27.776 3.832 42.980 1.00 97.06 165 THR A O 1
ATOM 1283 N N . ASN A 1 166 ? -27.255 2.405 41.331 1.00 96.88 166 ASN A N 1
ATOM 1284 C CA . ASN A 1 166 ? -28.200 1.358 41.716 1.00 96.88 166 ASN A CA 1
ATOM 1285 C C . ASN A 1 166 ? -27.563 -0.033 41.547 1.00 96.88 166 ASN A C 1
ATOM 1287 O O . ASN A 1 166 ? -27.495 -0.582 40.444 1.00 96.88 166 ASN A O 1
ATOM 1291 N N . ALA A 1 167 ? -27.073 -0.593 42.655 1.00 96.69 167 ALA A N 1
ATOM 1292 C CA . ALA A 1 167 ? -26.398 -1.890 42.669 1.00 96.69 167 ALA A CA 1
ATOM 1293 C C . ALA A 1 167 ? -27.335 -3.060 42.316 1.00 96.69 167 ALA A C 1
ATOM 1295 O O . ALA A 1 167 ? -26.893 -4.030 41.699 1.00 96.69 167 ALA A O 1
ATOM 1296 N N . GLU A 1 168 ? -28.625 -2.959 42.648 1.00 97.50 168 GLU A N 1
ATOM 1297 C CA . GLU A 1 168 ? -29.620 -3.992 42.348 1.00 97.50 168 GLU A CA 1
ATOM 1298 C C . GLU A 1 168 ? -29.887 -4.087 40.840 1.00 97.50 168 GLU A C 1
ATOM 1300 O O . GLU A 1 168 ? -29.837 -5.174 40.260 1.00 97.50 168 GLU A O 1
ATOM 1305 N N . VAL A 1 169 ? -30.076 -2.943 40.172 1.00 96.12 169 VAL A N 1
ATOM 1306 C CA . VAL A 1 169 ? -30.240 -2.895 38.709 1.00 96.12 169 VAL A CA 1
ATOM 1307 C C . VAL A 1 169 ? -28.987 -3.412 38.009 1.00 96.12 169 VAL A C 1
ATOM 1309 O O . VAL A 1 169 ? -29.103 -4.182 37.056 1.00 96.12 169 VAL A O 1
ATOM 1312 N N . LEU A 1 170 ? -27.791 -3.057 38.492 1.00 94.69 170 LEU A N 1
ATOM 1313 C CA . LEU A 1 170 ? -26.539 -3.576 37.936 1.00 94.69 170 LEU A CA 1
ATOM 1314 C C . LEU A 1 170 ? -26.443 -5.102 38.076 1.00 94.69 170 LEU A C 1
ATOM 1316 O O . LEU A 1 170 ? -26.079 -5.783 37.115 1.00 94.69 170 LEU A O 1
ATOM 1320 N N . HIS A 1 171 ? -26.793 -5.650 39.241 1.00 96.38 171 HIS A N 1
ATOM 1321 C CA . HIS A 1 171 ? -26.808 -7.094 39.465 1.00 96.38 171 HIS A CA 1
ATOM 1322 C C . HIS A 1 171 ? -27.791 -7.797 38.519 1.00 96.38 171 HIS A C 1
ATOM 1324 O O . HIS A 1 171 ? -27.411 -8.729 37.805 1.00 96.38 171 HIS A O 1
ATOM 1330 N N . ASN A 1 172 ? -29.025 -7.296 38.435 1.00 96.62 172 ASN A N 1
ATOM 1331 C CA . ASN A 1 172 ? -30.051 -7.832 37.544 1.00 96.62 172 ASN A CA 1
ATOM 1332 C C . ASN A 1 172 ? -29.633 -7.739 36.068 1.00 96.62 172 ASN A C 1
ATOM 1334 O O . ASN A 1 172 ? -29.826 -8.696 35.315 1.00 96.62 172 ASN A O 1
ATOM 1338 N N . ALA A 1 173 ? -28.988 -6.644 35.658 1.00 94.94 173 ALA A N 1
ATOM 1339 C CA . ALA A 1 173 ? -28.447 -6.477 34.312 1.00 94.94 173 ALA A CA 1
ATOM 1340 C C . ALA A 1 173 ? -27.318 -7.477 34.011 1.00 94.94 173 ALA A C 1
ATOM 1342 O O . ALA A 1 173 ? -27.277 -8.050 32.921 1.00 94.94 173 ALA A O 1
ATOM 1343 N N . MET A 1 174 ? -26.429 -7.748 34.971 1.00 94.19 174 MET A N 1
ATOM 1344 C CA . MET A 1 174 ? -25.366 -8.751 34.822 1.00 94.19 174 MET A CA 1
ATOM 1345 C C . MET A 1 174 ? -25.935 -10.170 34.719 1.00 94.19 174 MET A C 1
ATOM 1347 O O . MET A 1 174 ? -25.527 -10.936 33.842 1.00 94.19 174 MET A O 1
ATOM 1351 N N . VAL A 1 175 ? -26.928 -10.510 35.546 1.00 94.25 175 VAL A N 1
ATOM 1352 C CA . VAL A 1 175 ? -27.655 -11.786 35.456 1.00 94.25 175 VAL A CA 1
ATOM 1353 C C . VAL A 1 175 ? -28.376 -11.905 34.112 1.00 94.25 175 VAL A C 1
ATOM 1355 O O . VAL A 1 175 ? -28.298 -12.950 33.463 1.00 94.25 175 VAL A O 1
ATOM 1358 N N . HIS A 1 176 ? -29.027 -10.839 33.648 1.00 92.56 176 HIS A N 1
ATOM 1359 C CA . HIS A 1 176 ? -29.673 -10.810 32.339 1.00 92.56 176 HIS A CA 1
ATOM 1360 C C . HIS A 1 176 ? -28.656 -10.998 31.202 1.00 92.56 176 HIS A C 1
ATOM 1362 O O . HIS A 1 176 ? -28.849 -11.863 30.352 1.00 92.56 176 HIS A O 1
ATOM 1368 N N . ARG A 1 177 ? -27.513 -10.297 31.230 1.00 92.06 177 ARG A N 1
ATOM 1369 C CA . ARG A 1 177 ? -26.408 -10.482 30.271 1.00 92.06 177 ARG A CA 1
ATOM 1370 C C . ARG A 1 177 ? -25.909 -11.927 30.237 1.00 92.06 177 ARG A C 1
ATOM 1372 O O . ARG A 1 177 ? -25.619 -12.451 29.164 1.00 92.06 177 ARG A O 1
ATOM 1379 N N . LEU A 1 178 ? -25.806 -12.585 31.394 1.00 86.88 178 LEU A N 1
ATOM 1380 C CA . LEU A 1 178 ? -25.463 -14.007 31.471 1.00 86.88 178 LEU A CA 1
ATOM 1381 C C . LEU A 1 178 ? -26.562 -14.888 30.858 1.00 86.88 178 LEU A C 1
ATOM 1383 O O . LEU A 1 178 ? -26.251 -15.845 30.156 1.00 86.88 178 LEU A O 1
ATOM 1387 N N . ARG A 1 179 ? -27.839 -14.572 31.071 1.00 84.06 179 ARG A N 1
ATOM 1388 C CA . ARG A 1 179 ? -28.960 -15.311 30.461 1.00 84.06 179 ARG A CA 1
ATOM 1389 C C . ARG A 1 179 ? -29.042 -15.122 28.941 1.00 84.06 179 ARG A C 1
ATOM 1391 O O . ARG A 1 179 ? -29.503 -16.030 28.264 1.00 84.06 179 ARG A O 1
ATOM 1398 N N . MET A 1 180 ? -28.555 -13.995 28.422 1.00 81.25 180 MET A N 1
ATOM 1399 C CA . MET A 1 180 ? -28.568 -13.671 26.991 1.00 81.25 180 MET A CA 1
ATOM 1400 C C . MET A 1 180 ? -27.452 -14.336 26.176 1.00 81.25 180 MET A C 1
ATOM 1402 O O . MET A 1 180 ? -27.541 -14.333 24.947 1.00 81.25 180 MET A O 1
ATOM 1406 N N . LYS A 1 181 ? -26.394 -14.899 26.788 1.00 82.94 181 LYS A N 1
ATOM 1407 C CA . LYS A 1 181 ? -25.397 -15.614 25.968 1.00 82.94 181 LYS A CA 1
ATOM 1408 C C . LYS A 1 181 ? -25.998 -16.919 25.449 1.00 82.94 181 LYS A C 1
ATOM 1410 O O . LYS A 1 181 ? -26.748 -17.590 26.156 1.00 82.94 181 LYS A O 1
ATOM 1415 N N . LEU A 1 182 ? -25.645 -17.276 24.216 1.00 79.94 182 LEU A N 1
ATOM 1416 C CA . LEU A 1 182 ? -26.187 -18.455 23.552 1.00 79.94 182 LEU A CA 1
ATOM 1417 C C . LEU A 1 182 ? -25.870 -19.725 24.350 1.00 79.94 182 LEU A C 1
ATOM 1419 O O . LEU A 1 182 ? -24.715 -19.994 24.690 1.00 79.94 182 LEU A O 1
ATOM 1423 N N . ARG A 1 183 ? -26.912 -20.518 24.605 1.00 80.50 183 ARG A N 1
ATOM 1424 C CA . ARG A 1 183 ? -26.827 -21.820 25.270 1.00 80.50 183 ARG A CA 1
ATOM 1425 C C . ARG A 1 183 ? -27.186 -22.936 24.306 1.00 80.50 183 ARG A C 1
ATOM 1427 O O . ARG A 1 183 ? -28.059 -22.773 23.448 1.00 80.50 183 ARG A O 1
ATOM 1434 N N . ASN A 1 184 ? -26.524 -24.071 24.468 1.00 78.75 184 ASN A N 1
ATOM 1435 C CA . ASN A 1 184 ? -26.843 -25.275 23.729 1.00 78.75 184 ASN A CA 1
ATOM 1436 C C . ASN A 1 184 ? -28.159 -25.857 24.267 1.00 78.75 184 ASN A C 1
ATOM 1438 O O . ASN A 1 184 ? -28.239 -26.268 25.419 1.00 78.75 184 ASN A O 1
ATOM 1442 N N . HIS A 1 185 ? -29.212 -25.840 23.450 1.00 72.75 185 HIS A N 1
ATOM 1443 C CA . HIS A 1 185 ? -30.526 -26.389 23.808 1.00 72.75 185 HIS A CA 1
ATOM 1444 C C . HIS A 1 185 ? -30.654 -27.886 23.490 1.00 72.75 185 HIS A C 1
ATOM 1446 O O . HIS A 1 185 ? -31.649 -28.494 23.862 1.00 72.75 185 HIS A O 1
ATOM 1452 N N . ILE A 1 186 ? -29.661 -28.474 22.815 1.00 74.44 186 ILE A N 1
ATOM 1453 C CA . ILE A 1 186 ? -29.646 -29.881 22.396 1.00 74.44 186 ILE A CA 1
ATOM 1454 C C . ILE A 1 186 ? -29.018 -30.759 23.483 1.00 74.44 186 ILE A C 1
ATOM 1456 O O . ILE A 1 186 ? -29.438 -31.893 23.692 1.00 74.44 186 ILE A O 1
ATOM 1460 N N . ARG A 1 187 ? -28.020 -30.238 24.207 1.00 72.25 187 ARG A N 1
ATOM 1461 C CA . ARG A 1 187 ? -27.360 -30.961 25.299 1.00 72.25 187 ARG A CA 1
ATOM 1462 C C . ARG A 1 187 ? -28.083 -30.700 26.624 1.00 72.25 187 ARG A C 1
ATOM 1464 O O . ARG A 1 187 ? -28.257 -29.546 27.023 1.00 72.25 187 ARG A O 1
ATOM 1471 N N . ASN A 1 188 ? -28.477 -31.769 27.319 1.00 71.94 188 ASN A N 1
ATOM 1472 C CA . ASN A 1 188 ? -29.061 -31.690 28.661 1.00 71.94 188 ASN A CA 1
ATOM 1473 C C . ASN A 1 188 ? -28.110 -30.911 29.586 1.00 71.94 188 ASN A C 1
ATOM 1475 O O . ASN A 1 188 ? -26.963 -31.312 29.758 1.00 71.94 188 ASN A O 1
ATOM 1479 N N . GLY A 1 189 ? -28.571 -29.785 30.140 1.00 77.94 189 GLY A N 1
ATOM 1480 C CA . GLY A 1 189 ? -27.771 -28.921 31.021 1.00 77.94 189 GLY A CA 1
ATOM 1481 C C . GLY A 1 189 ? -27.525 -27.496 30.515 1.00 77.94 189 GLY A C 1
ATOM 1482 O O . GLY A 1 189 ? -26.990 -26.685 31.267 1.00 77.94 189 GLY A O 1
ATOM 1483 N N . HIS A 1 190 ? -27.952 -27.148 29.293 1.00 74.44 190 HIS A N 1
ATOM 1484 C CA . HIS A 1 190 ? -27.840 -25.782 28.757 1.00 74.44 190 HIS A CA 1
ATOM 1485 C C . HIS A 1 190 ? -26.417 -25.197 28.822 1.00 74.44 190 HIS A C 1
ATOM 1487 O O . HIS A 1 190 ? -26.228 -24.024 29.163 1.00 74.44 190 HIS A O 1
ATOM 1493 N N . GLU A 1 191 ? -25.415 -26.016 28.504 1.00 82.62 191 GLU A N 1
ATOM 1494 C CA . GLU A 1 191 ? -24.015 -25.592 28.478 1.00 82.62 191 GLU A CA 1
ATOM 1495 C C . GLU A 1 191 ? -23.792 -24.446 27.475 1.00 82.62 191 GLU A C 1
ATOM 1497 O O . GLU A 1 191 ? -24.500 -24.303 26.472 1.00 82.62 191 GLU A O 1
ATOM 1502 N N . TRP A 1 192 ? -22.799 -23.603 27.751 1.00 78.12 192 TRP A N 1
ATOM 1503 C CA . TRP A 1 192 ? -22.406 -22.516 26.856 1.00 78.12 192 TRP A CA 1
ATOM 1504 C C . TRP A 1 192 ? -21.767 -23.081 25.584 1.00 78.12 192 TRP A C 1
ATOM 1506 O O . TRP A 1 192 ? -20.970 -24.016 25.660 1.00 78.12 192 TRP A O 1
ATOM 1516 N N . TYR A 1 193 ? -22.053 -22.486 24.422 1.00 75.44 193 TYR A N 1
ATOM 1517 C CA . TYR A 1 193 ? -21.275 -22.801 23.222 1.00 75.44 193 TYR A CA 1
ATOM 1518 C C . TYR A 1 193 ? -19.820 -22.346 23.417 1.00 75.44 193 TYR A C 1
ATOM 1520 O O . TYR A 1 193 ? -19.599 -21.208 23.851 1.00 75.44 193 TYR A O 1
ATOM 1528 N N . PRO A 1 194 ? -18.819 -23.188 23.105 1.00 73.25 194 PRO A N 1
ATOM 1529 C CA . PRO A 1 194 ? -17.435 -22.752 23.159 1.00 73.25 194 PRO A CA 1
ATOM 1530 C C . PRO A 1 194 ? -17.192 -21.661 22.108 1.00 73.25 194 PRO A C 1
ATOM 1532 O O . PRO A 1 194 ? -17.702 -21.740 20.991 1.00 73.25 194 PRO A O 1
ATOM 1535 N N . LEU A 1 195 ? -16.397 -20.640 22.457 1.00 65.81 195 LEU A N 1
ATOM 1536 C CA . LEU A 1 195 ? -16.102 -19.503 21.566 1.00 65.81 195 LEU A CA 1
ATOM 1537 C C . LEU A 1 195 ? -15.466 -19.931 20.231 1.00 65.81 195 LEU A C 1
ATOM 1539 O O . LEU A 1 195 ? -15.529 -19.186 19.258 1.00 65.81 195 LEU A O 1
ATOM 1543 N N . THR A 1 196 ? -14.887 -21.131 20.169 1.00 66.06 196 THR A N 1
ATOM 1544 C CA . THR A 1 196 ? -14.289 -21.711 18.962 1.00 66.06 196 THR A CA 1
ATOM 1545 C C . THR A 1 196 ? -15.304 -22.015 17.855 1.00 66.06 196 THR A C 1
ATOM 1547 O O . THR A 1 196 ? -14.908 -22.084 16.695 1.00 66.06 196 THR A O 1
ATOM 1550 N N . PHE A 1 197 ? -16.605 -22.121 18.163 1.00 61.44 197 PHE A N 1
ATOM 1551 C CA . PHE A 1 197 ? -17.645 -22.403 17.159 1.00 61.44 197 PHE A CA 1
ATOM 1552 C C . PHE A 1 197 ? -17.857 -21.278 16.137 1.00 61.44 197 PHE A C 1
ATOM 1554 O O . PHE A 1 197 ? -18.377 -21.542 15.059 1.00 61.44 197 PHE A O 1
ATOM 1561 N N . LEU A 1 198 ? -17.443 -20.038 16.427 1.00 57.88 198 LEU A N 1
ATOM 1562 C CA . LEU A 1 198 ? -17.532 -18.939 15.453 1.00 57.88 198 LEU A CA 1
ATOM 1563 C C . LEU A 1 198 ? -16.502 -19.055 14.319 1.00 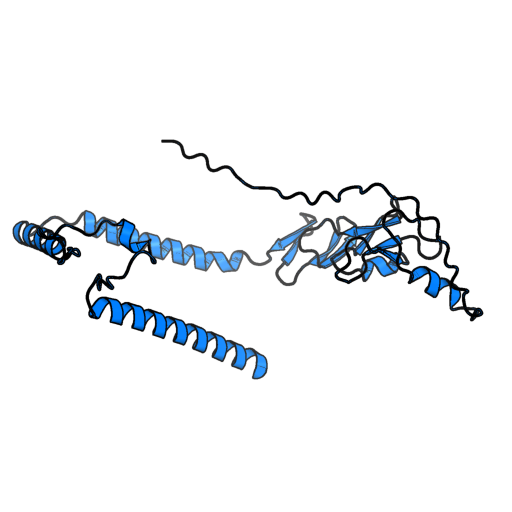57.88 198 LEU A C 1
ATOM 1565 O O . LEU A 1 198 ? -16.701 -18.456 13.267 1.00 57.88 198 LEU A O 1
ATOM 1569 N N . CYS A 1 199 ? -15.423 -19.820 14.514 1.00 55.62 199 CYS A N 1
ATOM 1570 C CA . CYS A 1 199 ? -14.321 -19.915 13.554 1.00 55.62 199 CYS A CA 1
ATOM 1571 C C . CYS A 1 199 ? -14.327 -21.204 12.725 1.00 55.62 199 CYS A C 1
ATOM 1573 O O . CYS A 1 199 ? -13.443 -21.360 11.884 1.00 55.62 199 CYS A O 1
ATOM 1575 N N . TRP A 1 200 ? -15.273 -22.128 12.942 1.00 46.81 200 TRP A N 1
ATOM 1576 C CA . TRP A 1 200 ? -15.261 -23.425 12.260 1.00 46.81 200 TRP A CA 1
ATOM 1577 C C . TRP A 1 200 ? -16.513 -23.629 11.396 1.00 46.81 200 TRP A C 1
ATOM 1579 O O . TRP A 1 200 ? -17.565 -23.993 11.917 1.00 46.81 200 TRP A O 1
ATOM 1589 N N . PRO A 1 201 ? -16.435 -23.373 10.074 1.00 49.34 201 PRO A N 1
ATOM 1590 C CA . PRO A 1 201 ? -17.619 -23.361 9.222 1.00 49.34 201 PRO A CA 1
ATOM 1591 C C . PRO A 1 201 ? -18.059 -24.745 8.722 1.00 49.34 201 PRO A C 1
ATOM 1593 O O . PRO A 1 201 ? -19.077 -24.834 8.044 1.00 49.34 201 PRO A O 1
ATOM 1596 N N . PHE A 1 202 ? -17.338 -25.828 9.022 1.00 52.00 202 PHE A N 1
ATOM 1597 C CA . PHE A 1 202 ? -17.560 -27.109 8.347 1.00 52.00 202 PHE A CA 1
ATOM 1598 C C . PHE A 1 202 ? -17.197 -28.312 9.215 1.00 52.00 202 PHE A C 1
ATOM 1600 O O . PHE A 1 202 ? -16.174 -28.950 8.980 1.00 52.00 202 PHE A O 1
ATOM 1607 N N . GLN A 1 203 ? -18.045 -28.670 10.179 1.00 46.75 203 GLN A N 1
ATOM 1608 C CA . GLN A 1 203 ? -18.098 -30.071 10.596 1.00 46.75 203 GLN A CA 1
ATOM 1609 C C . GLN A 1 203 ? -19.487 -30.452 11.129 1.00 46.75 203 GLN A C 1
ATOM 1611 O O . GLN A 1 203 ? -19.910 -30.019 12.196 1.00 46.75 203 GLN A O 1
ATOM 1616 N N . ASP A 1 204 ? -20.162 -31.257 10.311 1.00 51.91 204 ASP A N 1
ATOM 1617 C CA . ASP A 1 204 ? -21.243 -32.201 10.609 1.00 51.91 204 ASP A CA 1
ATOM 1618 C C . ASP A 1 204 ? -22.689 -31.726 10.886 1.00 51.91 204 ASP A C 1
ATOM 1620 O O . ASP A 1 204 ? -23.085 -31.304 11.971 1.00 51.91 204 ASP A O 1
ATOM 1624 N N . GLU A 1 205 ? -23.480 -31.908 9.816 1.00 48.62 205 GLU A N 1
ATOM 1625 C CA . GLU A 1 205 ? -24.890 -32.310 9.614 1.00 48.62 205 GLU A CA 1
ATOM 1626 C C . GLU A 1 205 ? -26.047 -31.880 10.520 1.00 48.62 205 GLU A C 1
ATOM 1628 O O . GLU A 1 205 ? -27.188 -31.894 10.051 1.00 48.62 205 GLU A O 1
ATOM 1633 N N . SER A 1 206 ? -25.844 -31.393 11.734 1.00 54.81 206 SER A N 1
ATOM 1634 C CA . SER A 1 206 ? -26.934 -30.713 12.434 1.00 54.81 206 SER A CA 1
ATOM 1635 C C . SER A 1 206 ? -26.788 -29.218 12.187 1.00 54.81 206 SER A C 1
ATOM 1637 O O . SER A 1 206 ? -25.899 -28.557 12.714 1.00 54.81 206 SER A O 1
ATOM 1639 N N . ARG A 1 207 ? -27.653 -28.659 11.332 1.00 57.56 207 ARG A N 1
ATOM 1640 C CA . ARG A 1 207 ? -27.808 -27.207 11.147 1.00 57.56 207 ARG A CA 1
ATOM 1641 C C . ARG A 1 207 ? -28.375 -26.593 12.426 1.00 57.56 207 ARG A C 1
ATOM 1643 O O . ARG A 1 207 ? -29.525 -26.159 12.466 1.00 57.56 207 ARG A O 1
ATOM 1650 N N . ILE A 1 208 ? -27.595 -26.597 13.497 1.00 63.44 208 ILE A N 1
ATOM 1651 C CA . ILE A 1 208 ? -27.981 -25.967 14.746 1.00 63.44 208 ILE A CA 1
ATOM 1652 C C . ILE A 1 208 ? -27.962 -24.471 14.457 1.00 63.44 208 ILE A C 1
ATOM 1654 O O . ILE A 1 208 ? -26.919 -23.888 14.167 1.00 63.44 208 ILE A O 1
ATOM 1658 N N . LEU A 1 209 ? -29.139 -23.851 14.456 1.00 64.69 209 LEU A N 1
ATOM 1659 C CA . LEU A 1 209 ? -29.293 -22.431 14.177 1.00 64.69 209 LEU A CA 1
ATOM 1660 C C . LEU A 1 209 ? -28.780 -21.624 15.384 1.00 64.69 209 LEU A C 1
ATOM 1662 O O . LEU A 1 209 ? -29.543 -21.212 16.260 1.00 64.69 209 LEU A O 1
ATOM 1666 N N . ILE A 1 210 ? -27.461 -21.446 15.461 1.00 67.62 210 ILE A N 1
ATOM 1667 C CA . ILE A 1 210 ? -26.777 -20.705 16.524 1.00 67.62 210 ILE A CA 1
ATOM 1668 C C . ILE A 1 210 ? -27.155 -19.219 16.383 1.00 67.62 210 ILE A C 1
ATOM 1670 O O . ILE A 1 210 ? -26.724 -18.539 15.458 1.00 67.62 210 ILE A O 1
ATOM 1674 N N . GLY A 1 211 ? -28.004 -18.717 17.289 1.00 70.94 211 GLY A N 1
ATOM 1675 C CA . GLY A 1 211 ? -28.431 -17.307 17.332 1.00 70.94 211 GLY A CA 1
ATOM 1676 C C . GLY A 1 211 ? -29.869 -17.042 16.883 1.00 70.94 211 GLY A C 1
ATOM 1677 O O . GLY A 1 211 ? -30.309 -15.892 16.895 1.00 70.94 211 GLY A O 1
ATOM 1678 N N . GLY A 1 212 ? -30.621 -18.091 16.537 1.00 77.75 212 GLY A N 1
ATOM 1679 C CA . GLY A 1 212 ? -32.017 -17.971 16.123 1.00 77.75 212 GLY A CA 1
ATOM 1680 C C . GLY A 1 212 ? -32.201 -17.311 14.745 1.00 77.75 212 GLY A C 1
ATOM 1681 O O . GLY A 1 212 ? -31.241 -16.873 14.106 1.00 77.75 212 GLY A O 1
ATOM 1682 N N . PRO A 1 213 ? -33.450 -17.229 14.254 1.00 77.25 213 PRO A N 1
ATOM 1683 C CA . PRO A 1 213 ? -33.744 -16.711 12.915 1.00 77.25 213 PRO A CA 1
ATOM 1684 C C . PRO A 1 213 ? -33.419 -15.218 12.759 1.00 77.25 213 PRO A C 1
ATOM 1686 O O . PRO A 1 213 ? -33.076 -14.781 11.662 1.00 77.25 213 PRO A O 1
ATOM 1689 N N . GLY A 1 214 ? -33.470 -14.442 13.848 1.00 78.94 214 GLY A N 1
ATOM 1690 C CA . GLY A 1 214 ? -33.165 -13.009 13.830 1.00 78.94 214 GLY A CA 1
ATOM 1691 C C . GLY A 1 214 ? -31.701 -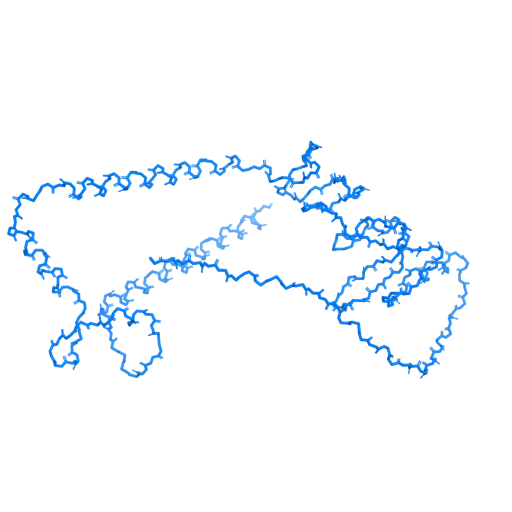12.703 13.501 1.00 78.94 214 GLY A C 1
ATOM 1692 O O . GLY A 1 214 ? -31.434 -11.832 12.676 1.00 78.94 214 GLY A O 1
ATOM 1693 N N . MET A 1 215 ? -30.752 -13.453 14.073 1.00 77.62 215 MET A N 1
ATOM 1694 C CA . MET A 1 215 ? -29.326 -13.273 13.771 1.00 77.62 215 MET A CA 1
ATOM 1695 C C . MET A 1 215 ? -29.018 -13.640 12.312 1.00 77.62 215 MET A C 1
ATOM 1697 O O . MET A 1 215 ? -28.296 -12.920 11.624 1.00 77.62 215 MET A O 1
ATOM 1701 N N . LEU A 1 216 ? -29.630 -14.718 11.808 1.00 78.25 216 LEU A N 1
ATOM 1702 C CA . LEU A 1 216 ? -29.500 -15.109 10.404 1.00 78.25 216 LEU A CA 1
ATOM 1703 C C . LEU A 1 216 ? -30.043 -14.022 9.465 1.00 78.25 216 LEU A C 1
ATOM 1705 O O . LEU A 1 216 ? -29.414 -13.711 8.453 1.00 78.25 216 LEU A O 1
ATOM 1709 N N . LEU A 1 217 ? -31.196 -13.433 9.798 1.00 85.69 217 LEU A N 1
ATOM 1710 C CA . LEU A 1 217 ? -31.772 -12.327 9.034 1.00 85.69 217 LEU A CA 1
ATOM 1711 C C . LEU A 1 217 ? -30.851 -11.099 9.045 1.00 85.69 217 LEU A C 1
ATOM 1713 O O . LEU A 1 217 ? -30.662 -10.480 8.000 1.00 85.69 217 LEU A O 1
ATOM 1717 N N . HIS A 1 218 ? -30.234 -10.784 10.187 1.00 84.00 218 HIS A N 1
ATOM 1718 C CA . HIS A 1 218 ? -29.301 -9.664 10.304 1.00 84.00 218 HIS A CA 1
ATOM 1719 C C . HIS A 1 218 ? -28.063 -9.846 9.416 1.00 84.00 218 HIS A C 1
ATOM 1721 O O . HIS A 1 218 ? -27.721 -8.937 8.663 1.00 84.00 218 HIS A O 1
ATOM 1727 N N . PHE A 1 219 ? -27.434 -11.027 9.418 1.00 83.38 219 PHE A N 1
ATOM 1728 C CA . PHE A 1 219 ? -26.300 -11.297 8.527 1.00 83.38 219 PHE A CA 1
ATOM 1729 C C . PHE A 1 219 ? -26.696 -11.270 7.050 1.00 83.38 219 PHE A C 1
ATOM 1731 O O . PHE A 1 219 ? -25.973 -10.704 6.234 1.00 83.38 219 PHE A O 1
ATOM 1738 N N . LYS A 1 220 ? -27.870 -11.806 6.695 1.00 83.81 220 LYS A N 1
A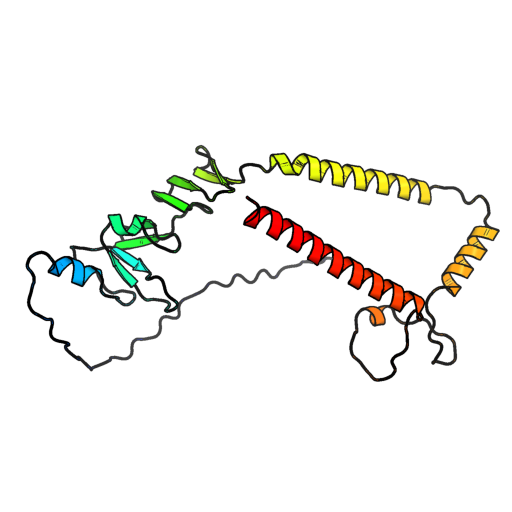TOM 1739 C CA . LYS A 1 220 ? -28.394 -11.700 5.324 1.00 83.81 220 LYS A CA 1
ATOM 1740 C C . LYS A 1 220 ? -28.599 -10.246 4.902 1.00 83.81 220 LYS A C 1
ATOM 1742 O O . LYS A 1 220 ? -28.259 -9.892 3.778 1.00 83.81 220 LYS A O 1
ATOM 1747 N N . PHE A 1 221 ? -29.112 -9.406 5.799 1.00 91.75 221 PHE A N 1
ATOM 1748 C CA . PHE A 1 221 ? -29.262 -7.976 5.546 1.00 91.75 221 PHE A CA 1
ATOM 1749 C C . PHE A 1 221 ? -27.907 -7.276 5.378 1.00 91.75 221 PHE A C 1
ATOM 1751 O O . PHE A 1 221 ? -27.748 -6.495 4.447 1.00 91.75 221 PHE A O 1
ATOM 1758 N N . GLN A 1 222 ? -26.910 -7.592 6.212 1.00 91.25 222 GLN A N 1
ATOM 1759 C CA . GLN A 1 222 ? -25.554 -7.051 6.061 1.00 91.25 222 GLN A CA 1
ATOM 1760 C C . GLN A 1 222 ? -24.922 -7.447 4.720 1.00 91.25 222 GLN A C 1
ATOM 1762 O O . GLN A 1 222 ? -24.332 -6.602 4.052 1.00 91.25 222 GLN A O 1
ATOM 1767 N N . VAL A 1 223 ? -25.089 -8.702 4.289 1.00 90.56 223 VAL A N 1
ATOM 1768 C CA . VAL A 1 223 ? -24.631 -9.161 2.968 1.00 90.56 223 VAL A CA 1
ATOM 1769 C C . VAL A 1 223 ? -25.359 -8.416 1.848 1.00 90.56 223 VAL A C 1
ATOM 1771 O O . VAL A 1 223 ? -24.715 -7.963 0.908 1.00 90.56 223 VAL A O 1
ATOM 1774 N N . ALA A 1 224 ? -26.677 -8.228 1.955 1.00 93.75 224 ALA A N 1
ATOM 1775 C CA . ALA A 1 224 ? -27.439 -7.451 0.978 1.00 93.75 224 ALA A CA 1
ATOM 1776 C C . ALA A 1 224 ? -26.967 -5.987 0.910 1.00 93.75 224 ALA A C 1
ATOM 1778 O O . ALA A 1 224 ? -26.803 -5.448 -0.183 1.00 93.75 224 ALA A O 1
ATOM 1779 N N . ALA A 1 225 ? -26.690 -5.366 2.059 1.00 93.19 225 ALA A N 1
ATOM 1780 C CA . ALA A 1 225 ? -26.138 -4.017 2.128 1.00 93.19 225 ALA A CA 1
ATOM 1781 C C . ALA A 1 225 ? -24.741 -3.938 1.490 1.00 93.19 225 ALA A C 1
ATOM 1783 O O . ALA A 1 225 ? -24.476 -3.001 0.746 1.00 93.19 225 ALA A O 1
ATOM 1784 N N . LEU A 1 226 ? -23.878 -4.934 1.720 1.00 94.69 226 LEU A N 1
ATOM 1785 C CA . LEU A 1 226 ? -22.552 -5.020 1.100 1.00 94.69 226 LEU A CA 1
ATOM 1786 C C . LEU A 1 226 ? -22.638 -5.185 -0.427 1.00 94.69 226 LEU A C 1
ATOM 1788 O O . LEU A 1 226 ? -21.9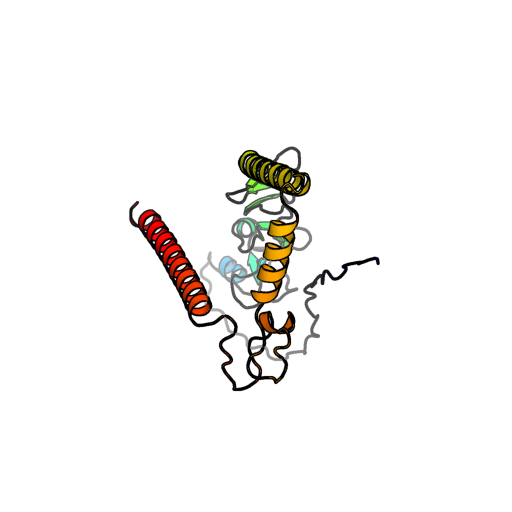24 -4.515 -1.165 1.00 94.69 226 LEU A O 1
ATOM 1792 N N . ILE A 1 227 ? -23.532 -6.049 -0.918 1.00 96.62 227 ILE A N 1
ATOM 1793 C CA . ILE A 1 227 ? -23.771 -6.198 -2.362 1.00 96.62 227 ILE A CA 1
ATOM 1794 C C . ILE A 1 227 ? -24.239 -4.862 -2.948 1.00 96.62 227 ILE A C 1
ATOM 1796 O O . ILE A 1 227 ? -23.719 -4.420 -3.970 1.00 96.62 227 ILE A O 1
ATOM 1800 N N . TRP A 1 228 ? -25.177 -4.188 -2.279 1.00 97.50 228 TRP A N 1
ATOM 1801 C CA . TRP A 1 228 ? -25.681 -2.892 -2.722 1.00 97.50 228 TRP A CA 1
ATOM 1802 C C . TRP A 1 228 ? -24.590 -1.814 -2.765 1.00 97.50 228 TRP A C 1
ATOM 1804 O O . TRP A 1 228 ? -24.508 -1.094 -3.759 1.00 97.50 228 TRP A O 1
ATOM 1814 N N . THR A 1 229 ? -23.718 -1.719 -1.753 1.00 96.06 229 THR A N 1
ATOM 1815 C CA . THR A 1 229 ? -22.618 -0.738 -1.764 1.00 96.06 229 THR A CA 1
ATOM 1816 C C . THR A 1 229 ? -21.614 -1.016 -2.879 1.00 96.06 229 THR A C 1
ATOM 1818 O O . THR A 1 229 ? -21.196 -0.074 -3.550 1.00 96.06 229 THR A O 1
ATOM 1821 N N . VAL A 1 230 ? -21.275 -2.283 -3.139 1.00 95.50 230 VAL A N 1
ATOM 1822 C CA . VAL A 1 230 ? -20.409 -2.668 -4.269 1.00 95.50 230 VAL A CA 1
ATOM 1823 C C . VAL A 1 230 ? -21.045 -2.271 -5.603 1.00 95.50 230 VAL A C 1
ATOM 1825 O O . VAL A 1 230 ? -20.383 -1.642 -6.429 1.00 95.50 230 VAL A O 1
ATOM 1828 N N . CYS A 1 231 ? -22.332 -2.571 -5.806 1.00 97.19 231 CYS A N 1
ATOM 1829 C CA . CYS A 1 231 ? -23.056 -2.173 -7.015 1.00 97.19 231 CYS A CA 1
ATOM 1830 C C . CYS A 1 231 ? -23.124 -0.650 -7.179 1.00 97.19 231 CYS A C 1
ATOM 1832 O O . CYS A 1 231 ? -22.947 -0.153 -8.289 1.00 97.19 231 CYS A O 1
ATOM 1834 N N . ALA A 1 232 ? -23.353 0.095 -6.095 1.00 96.00 232 ALA A N 1
ATOM 1835 C CA . ALA A 1 232 ? -23.391 1.552 -6.130 1.00 96.00 232 ALA A CA 1
ATOM 1836 C C . ALA A 1 232 ? -22.028 2.135 -6.532 1.00 96.00 232 ALA A C 1
ATOM 1838 O O . ALA A 1 232 ? -21.971 2.967 -7.434 1.00 96.00 232 ALA A O 1
ATOM 1839 N N . VAL A 1 233 ? -20.933 1.669 -5.921 1.00 96.19 233 VAL A N 1
ATOM 1840 C CA . VAL A 1 233 ? -19.571 2.111 -6.266 1.00 96.19 233 VAL A CA 1
ATOM 1841 C C . VAL A 1 233 ? -19.248 1.793 -7.726 1.00 96.19 233 VAL A C 1
ATOM 1843 O O . VAL A 1 233 ? -18.803 2.683 -8.443 1.00 96.19 233 VAL A O 1
ATOM 1846 N N . ALA A 1 234 ? -19.528 0.571 -8.188 1.00 95.25 234 ALA A N 1
ATOM 1847 C CA . ALA A 1 234 ? -19.308 0.184 -9.582 1.00 95.25 234 ALA A CA 1
ATOM 1848 C C . ALA A 1 234 ? -20.152 1.015 -10.566 1.00 95.25 234 ALA A C 1
ATOM 1850 O O . ALA A 1 234 ? -19.670 1.416 -11.621 1.00 95.25 234 ALA A O 1
ATOM 1851 N N . GLY A 1 235 ? -21.408 1.312 -10.222 1.00 96.19 235 GLY A N 1
ATOM 1852 C CA . GLY A 1 235 ? -22.265 2.176 -11.032 1.00 96.19 235 GLY A CA 1
ATOM 1853 C C . GLY A 1 235 ? -21.700 3.591 -11.155 1.00 96.19 235 GLY A C 1
ATOM 1854 O O . GLY A 1 235 ? -21.621 4.128 -12.258 1.00 96.19 235 GLY A O 1
ATOM 1855 N N . TRP A 1 236 ? -21.246 4.173 -10.043 1.00 95.25 236 TRP A N 1
ATOM 1856 C CA . TRP A 1 236 ? -20.630 5.500 -10.048 1.00 95.25 236 TRP A CA 1
ATOM 1857 C C . TRP A 1 236 ? -19.333 5.543 -10.858 1.00 95.25 236 TRP A C 1
ATOM 1859 O O . TRP A 1 236 ? -19.160 6.471 -11.646 1.00 95.25 236 TRP A O 1
ATOM 1869 N N . THR A 1 237 ? -18.456 4.541 -10.735 1.00 91.81 237 THR A N 1
ATOM 1870 C CA . THR A 1 237 ? -17.205 4.507 -11.510 1.00 91.81 237 THR A CA 1
ATOM 1871 C C . THR A 1 237 ? -17.461 4.373 -13.011 1.00 91.81 237 THR A C 1
ATOM 1873 O O . THR A 1 237 ? -16.805 5.054 -13.804 1.00 91.81 237 THR A O 1
ATOM 1876 N N . LEU A 1 238 ? -18.448 3.567 -13.420 1.00 95.38 238 LEU A N 1
ATOM 1877 C CA . LEU A 1 238 ? -18.870 3.464 -14.821 1.00 95.38 238 LEU A CA 1
ATOM 1878 C C . LEU A 1 238 ? -19.393 4.803 -15.354 1.00 95.38 238 LEU A C 1
ATOM 1880 O O . LEU A 1 238 ? -18.967 5.248 -16.417 1.00 95.38 238 LEU A O 1
ATOM 1884 N N . VAL A 1 239 ? -20.258 5.488 -14.602 1.00 95.25 239 VAL A N 1
ATOM 1885 C CA . VAL A 1 239 ? -20.764 6.812 -15.000 1.00 95.25 239 VAL A CA 1
ATOM 1886 C C . VAL A 1 239 ? -19.621 7.814 -15.161 1.00 95.25 239 VAL A C 1
ATOM 1888 O O . VAL A 1 239 ? -19.595 8.546 -16.144 1.00 95.25 239 VAL A O 1
ATOM 1891 N N . THR A 1 240 ? -18.646 7.832 -14.251 1.00 92.06 240 THR A N 1
ATOM 1892 C CA . THR A 1 240 ? -17.514 8.770 -14.347 1.00 92.06 240 THR A CA 1
ATOM 1893 C C . THR A 1 240 ? -16.542 8.462 -15.483 1.00 92.06 240 THR A C 1
ATOM 1895 O O . THR A 1 240 ? -15.901 9.376 -15.984 1.00 92.06 240 THR A O 1
ATOM 1898 N N . THR A 1 241 ? -16.404 7.195 -15.875 1.00 87.06 241 THR A N 1
ATOM 1899 C CA . THR A 1 241 ? -15.437 6.778 -16.905 1.00 87.06 241 THR A CA 1
ATOM 1900 C C . THR A 1 241 ? -16.002 6.866 -18.318 1.00 87.06 241 THR A C 1
ATOM 1902 O O . THR A 1 241 ? -15.252 7.168 -19.238 1.00 87.06 241 THR A O 1
ATOM 1905 N N . PHE A 1 242 ? -17.304 6.624 -18.494 1.00 87.81 242 PHE A N 1
ATOM 1906 C CA . PHE A 1 242 ? -17.968 6.643 -19.804 1.00 87.81 242 PHE A CA 1
ATOM 1907 C C . PHE A 1 242 ? -18.850 7.876 -20.048 1.00 87.81 242 PHE A C 1
ATOM 1909 O O . PHE A 1 242 ? -19.309 8.081 -21.168 1.00 87.81 242 PHE A O 1
ATOM 1916 N N . GLY A 1 243 ? -19.150 8.658 -19.008 1.00 68.56 243 GLY A N 1
ATOM 1917 C CA . GLY A 1 243 ? -19.978 9.865 -19.092 1.00 68.56 243 GLY A CA 1
ATOM 1918 C C . GLY A 1 243 ? -19.200 11.174 -19.265 1.00 68.56 243 GLY A C 1
ATOM 1919 O O . GLY A 1 243 ? -19.831 12.230 -19.260 1.00 68.56 243 GLY A O 1
ATOM 1920 N N . ALA A 1 244 ? -17.871 11.112 -19.382 1.00 49.44 244 ALA A N 1
ATOM 1921 C CA . ALA A 1 244 ? -16.992 12.229 -19.741 1.00 49.44 244 ALA A CA 1
ATOM 1922 C C . ALA A 1 244 ? -16.563 12.100 -21.208 1.00 49.44 244 ALA A C 1
ATOM 1924 O O . ALA A 1 244 ? -16.485 13.151 -21.882 1.00 49.44 244 ALA A O 1
#